Protein AF-A0A933ECU8-F1 (afdb_monomer)

Structure (mmCIF, N/CA/C/O backbone):
data_AF-A0A933ECU8-F1
#
_entry.id   AF-A0A933ECU8-F1
#
loop_
_atom_site.group_PDB
_atom_site.id
_atom_site.type_symbol
_atom_site.label_atom_id
_atom_site.label_alt_id
_atom_site.label_comp_id
_atom_site.label_asym_id
_atom_site.label_entity_id
_atom_site.label_seq_id
_atom_site.pdbx_PDB_ins_code
_atom_site.Cartn_x
_atom_site.Cartn_y
_atom_site.Cartn_z
_atom_site.occupancy
_atom_site.B_iso_or_equiv
_atom_site.auth_seq_id
_atom_site.auth_comp_id
_atom_site.auth_asym_id
_atom_site.auth_atom_id
_atom_site.pdbx_PDB_model_num
ATOM 1 N N . MET A 1 1 ? 44.569 -21.825 -61.877 1.00 46.19 1 MET A N 1
ATOM 2 C CA . MET A 1 1 ? 45.758 -21.913 -61.000 1.00 46.19 1 MET A CA 1
ATOM 3 C C . MET A 1 1 ? 45.705 -20.695 -60.086 1.00 46.19 1 MET A C 1
ATOM 5 O O . MET A 1 1 ? 45.856 -19.599 -60.594 1.00 46.19 1 MET A O 1
ATOM 9 N N . ALA A 1 2 ? 45.373 -20.761 -58.805 1.00 45.84 2 ALA A N 1
ATOM 10 C CA . ALA A 1 2 ? 45.285 -21.879 -57.879 1.00 45.84 2 ALA A CA 1
ATOM 11 C C . ALA A 1 2 ? 44.143 -21.616 -56.879 1.00 45.84 2 ALA A C 1
ATOM 13 O O . ALA A 1 2 ? 43.953 -20.475 -56.451 1.00 45.84 2 ALA A O 1
ATOM 14 N N . ASP A 1 3 ? 43.407 -22.671 -56.537 1.00 41.47 3 ASP A N 1
ATOM 15 C CA . ASP A 1 3 ? 42.455 -22.694 -55.429 1.00 41.47 3 ASP A CA 1
ATOM 16 C C . ASP A 1 3 ? 43.211 -22.540 -54.105 1.00 41.47 3 ASP A C 1
ATOM 18 O O . ASP A 1 3 ? 44.273 -23.132 -53.905 1.00 41.47 3 ASP A O 1
ATOM 22 N N . ARG A 1 4 ? 42.693 -21.696 -53.212 1.00 49.84 4 ARG A N 1
ATOM 23 C CA . ARG A 1 4 ? 43.282 -21.425 -51.898 1.00 49.84 4 ARG A CA 1
ATOM 24 C C . ARG A 1 4 ? 42.404 -22.112 -50.854 1.00 49.84 4 ARG A C 1
ATOM 26 O O . ARG A 1 4 ? 41.323 -21.618 -50.544 1.00 49.84 4 ARG A O 1
ATOM 33 N N . GLU A 1 5 ? 42.847 -23.271 -50.375 1.00 51.56 5 GLU A N 1
ATOM 34 C CA . GLU A 1 5 ? 42.183 -24.044 -49.320 1.00 51.56 5 GLU A CA 1
ATOM 35 C C . GLU A 1 5 ? 42.106 -23.232 -48.015 1.00 51.56 5 GLU A C 1
ATOM 37 O O . GLU A 1 5 ? 43.080 -22.600 -47.595 1.00 51.56 5 GLU A O 1
ATOM 42 N N . MET A 1 6 ? 40.930 -23.229 -47.382 1.00 43.97 6 MET A N 1
ATOM 43 C CA . MET A 1 6 ? 40.739 -22.679 -46.038 1.00 43.97 6 MET A CA 1
ATOM 44 C C . MET A 1 6 ? 41.159 -23.723 -44.988 1.00 43.97 6 MET A C 1
ATOM 46 O O . MET A 1 6 ? 40.844 -24.898 -45.168 1.00 43.97 6 MET A O 1
ATOM 50 N N . PRO A 1 7 ? 41.829 -23.331 -43.890 1.00 52.34 7 PRO A N 1
ATOM 51 C CA . PRO A 1 7 ? 42.236 -24.264 -42.842 1.00 52.34 7 PRO A CA 1
ATOM 52 C C . PRO A 1 7 ? 41.038 -24.745 -42.005 1.00 52.34 7 PRO A C 1
ATOM 54 O O . PRO A 1 7 ? 40.156 -23.958 -41.663 1.00 52.34 7 PRO A O 1
ATOM 57 N N . GLU A 1 8 ? 41.027 -26.038 -41.671 1.00 54.50 8 GLU A N 1
ATOM 58 C CA . GLU A 1 8 ? 40.017 -26.685 -40.823 1.00 54.50 8 GLU A CA 1
ATOM 59 C C . GLU A 1 8 ? 40.091 -26.223 -39.353 1.00 54.50 8 GLU A C 1
ATOM 61 O O . GLU A 1 8 ? 41.168 -26.073 -38.774 1.00 54.50 8 GLU A O 1
ATOM 66 N N . ASP A 1 9 ? 38.917 -26.039 -38.744 1.00 49.41 9 ASP A N 1
ATOM 67 C CA . ASP A 1 9 ? 38.715 -25.667 -37.337 1.00 49.41 9 ASP A CA 1
ATOM 68 C C . ASP A 1 9 ? 38.879 -26.908 -36.420 1.00 49.41 9 ASP A C 1
ATOM 70 O O . ASP A 1 9 ? 38.308 -27.968 -36.719 1.00 49.41 9 ASP A O 1
ATOM 74 N N . PRO A 1 10 ? 39.649 -26.854 -35.311 1.00 51.62 10 PRO A N 1
ATOM 75 C CA . PRO A 1 10 ? 39.912 -28.036 -34.496 1.00 51.62 10 PRO A CA 1
ATOM 76 C C . PRO A 1 10 ? 38.684 -28.456 -33.671 1.00 51.62 10 PRO A C 1
ATOM 78 O O . PRO A 1 10 ? 38.083 -27.676 -32.935 1.00 51.62 10 PRO A O 1
ATOM 81 N N . GLN A 1 11 ? 38.341 -29.743 -33.761 1.00 59.16 11 GLN A N 1
ATOM 82 C CA . GLN A 1 11 ? 37.172 -30.350 -33.116 1.00 59.16 11 GLN A CA 1
ATOM 83 C C . GLN A 1 11 ? 37.202 -30.253 -31.569 1.00 59.16 11 GLN A C 1
ATOM 85 O O . GLN A 1 11 ? 38.246 -30.488 -30.949 1.00 59.16 11 GLN A O 1
ATOM 90 N N . PRO A 1 12 ? 36.057 -29.991 -30.902 1.00 49.75 12 PRO A N 1
ATOM 91 C CA . PRO A 1 12 ? 35.995 -29.811 -29.453 1.00 49.75 12 PRO A CA 1
ATOM 92 C C . PRO A 1 12 ? 36.156 -31.135 -28.690 1.00 49.75 12 PRO A C 1
ATOM 94 O O . PRO A 1 12 ? 35.397 -32.090 -28.859 1.00 49.75 12 PRO A O 1
ATOM 97 N N . THR A 1 13 ? 37.139 -31.188 -27.787 1.00 68.94 13 THR A N 1
ATOM 98 C CA . THR A 1 13 ? 37.383 -32.362 -26.932 1.00 68.94 13 THR A CA 1
ATOM 99 C C . THR A 1 13 ? 36.252 -32.575 -25.916 1.00 68.94 13 THR A C 1
ATOM 101 O O . THR A 1 13 ? 35.766 -31.649 -25.265 1.00 68.94 13 THR A O 1
ATOM 104 N N . SER A 1 14 ? 35.806 -33.826 -25.768 1.00 68.56 14 SER A N 1
ATOM 105 C CA . SER A 1 14 ? 34.672 -34.165 -24.900 1.00 68.56 14 SER A CA 1
ATOM 106 C C . SER A 1 14 ? 35.019 -34.032 -23.407 1.00 68.56 14 SER A C 1
ATOM 108 O O . SER A 1 14 ? 36.082 -34.467 -22.953 1.00 68.56 14 SER A O 1
ATOM 110 N N . ARG A 1 15 ? 34.068 -33.528 -22.603 1.00 62.06 15 ARG A N 1
ATOM 111 C CA . ARG A 1 15 ? 34.135 -33.410 -21.123 1.00 62.06 15 ARG A CA 1
ATOM 112 C C . ARG A 1 15 ? 34.622 -34.679 -20.397 1.00 62.06 15 ARG A C 1
ATOM 114 O O . ARG A 1 15 ? 35.145 -34.603 -19.288 1.00 62.06 15 ARG A O 1
ATOM 121 N N . ARG A 1 16 ? 34.492 -35.849 -21.025 1.00 57.44 16 ARG A N 1
ATOM 122 C CA . ARG A 1 16 ? 34.919 -37.146 -20.485 1.00 57.44 16 ARG A CA 1
ATOM 123 C C . ARG A 1 16 ? 36.442 -37.341 -20.492 1.00 57.44 16 ARG A C 1
ATOM 125 O O . ARG A 1 16 ? 36.948 -38.111 -19.681 1.00 57.44 16 ARG A O 1
ATOM 132 N N . GLN A 1 17 ? 37.175 -36.656 -21.373 1.00 59.38 17 GLN A N 1
ATOM 133 C CA . GLN A 1 17 ? 38.643 -36.709 -21.434 1.00 59.38 17 GLN A CA 1
ATOM 134 C C . GLN A 1 17 ? 39.315 -35.753 -20.436 1.00 59.38 17 GLN A C 1
ATOM 136 O O . GLN A 1 17 ? 40.395 -36.068 -19.941 1.00 59.38 17 GLN A O 1
ATOM 141 N N . PHE A 1 18 ? 38.657 -34.649 -20.065 1.00 59.22 18 PHE A N 1
ATOM 142 C CA . PHE A 1 18 ? 39.153 -33.706 -19.053 1.00 59.22 18 PHE A CA 1
ATOM 143 C C . PHE A 1 18 ? 39.162 -34.320 -17.642 1.00 59.22 18 PHE A C 1
ATOM 145 O O . PHE A 1 18 ? 40.164 -34.260 -16.932 1.00 59.22 18 PHE A O 1
ATOM 152 N N . LEU A 1 19 ? 38.090 -35.030 -17.272 1.00 59.47 19 LEU A N 1
ATOM 153 C CA . LEU A 1 19 ? 37.969 -35.677 -15.959 1.00 59.47 19 LEU A CA 1
ATOM 154 C C . LEU A 1 19 ? 38.968 -36.827 -15.746 1.00 59.47 19 LEU A C 1
ATOM 156 O O . LEU A 1 19 ? 39.354 -37.100 -14.614 1.00 59.47 19 LEU A O 1
ATOM 160 N N . LYS A 1 20 ? 39.450 -37.465 -16.821 1.00 51.25 20 LYS A N 1
ATOM 161 C CA . LYS A 1 20 ? 40.488 -38.507 -16.730 1.00 51.25 20 LYS A CA 1
ATOM 162 C C . LYS A 1 20 ? 41.896 -37.950 -16.491 1.00 51.25 20 LYS A C 1
ATOM 164 O O . LYS A 1 20 ? 42.747 -38.688 -16.012 1.00 51.25 20 LYS A O 1
ATOM 169 N N . ARG A 1 21 ? 42.150 -36.674 -16.806 1.00 52.62 21 ARG A N 1
ATOM 170 C CA . ARG A 1 21 ? 43.466 -36.030 -16.629 1.00 52.62 21 ARG A CA 1
ATOM 171 C C . ARG A 1 21 ? 43.602 -35.249 -15.317 1.00 52.62 21 ARG A C 1
ATOM 173 O O . ARG A 1 21 ? 44.721 -35.004 -14.891 1.00 52.62 21 ARG A O 1
ATOM 180 N N . ALA A 1 22 ? 42.495 -34.925 -14.646 1.00 49.75 22 ALA A N 1
ATOM 181 C CA . ALA A 1 22 ? 42.507 -34.233 -13.351 1.00 49.75 22 ALA A CA 1
ATOM 182 C C . ALA A 1 22 ? 42.648 -35.175 -12.132 1.00 49.75 22 ALA A C 1
ATO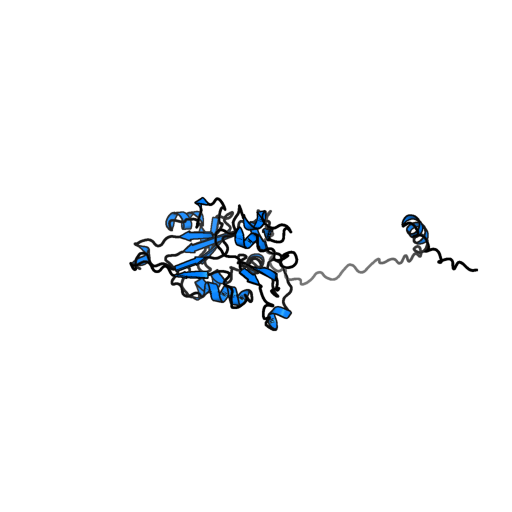M 184 O O . ALA A 1 22 ? 42.924 -34.720 -11.028 1.00 49.75 22 ALA A O 1
ATOM 185 N N . GLY A 1 23 ? 42.483 -36.491 -12.315 1.00 42.16 23 GLY A N 1
ATOM 186 C CA . GLY A 1 23 ? 42.456 -37.477 -11.224 1.00 42.16 23 GLY A CA 1
ATOM 187 C C . GLY A 1 23 ? 43.814 -37.982 -10.717 1.00 42.16 23 GLY A C 1
ATOM 188 O O . GLY A 1 23 ? 43.838 -38.965 -9.986 1.00 42.16 23 GLY A O 1
ATOM 189 N N . LEU A 1 24 ? 44.938 -37.367 -11.102 1.00 42.19 24 LEU A N 1
ATOM 190 C CA . LEU A 1 24 ? 46.290 -37.885 -10.816 1.00 42.19 24 LEU A CA 1
ATOM 191 C C . LEU A 1 24 ? 47.248 -36.853 -10.190 1.00 42.19 24 LEU A C 1
ATOM 193 O O . LEU A 1 24 ? 48.461 -36.998 -10.290 1.00 42.19 24 LEU A O 1
ATOM 197 N N . ALA A 1 25 ? 46.720 -35.827 -9.511 1.00 43.03 25 ALA A N 1
ATOM 198 C CA . ALA A 1 25 ? 47.533 -34.805 -8.835 1.00 43.03 25 ALA A CA 1
ATOM 199 C C . ALA A 1 25 ? 46.949 -34.359 -7.479 1.00 43.03 25 ALA A C 1
ATOM 201 O O . ALA A 1 25 ? 46.778 -33.170 -7.226 1.00 43.03 25 ALA A O 1
ATOM 202 N N . GLY A 1 26 ? 46.619 -35.307 -6.597 1.00 40.72 26 GLY A N 1
ATOM 203 C CA . GLY A 1 26 ? 46.015 -34.981 -5.300 1.00 40.72 26 GLY A CA 1
ATOM 204 C C . GLY A 1 26 ? 46.201 -36.047 -4.228 1.00 40.72 26 GLY A C 1
ATOM 205 O O . GLY A 1 26 ? 45.234 -36.429 -3.582 1.00 40.72 26 GLY A O 1
ATOM 206 N N . ALA A 1 27 ? 47.421 -36.553 -4.052 1.00 40.62 27 ALA A N 1
ATOM 207 C CA . ALA A 1 27 ? 47.764 -37.402 -2.916 1.00 40.62 27 ALA A CA 1
ATOM 208 C C . ALA A 1 27 ? 49.180 -37.077 -2.422 1.00 40.62 27 ALA A C 1
ATOM 210 O O . ALA A 1 27 ? 50.150 -37.700 -2.838 1.00 40.62 27 ALA A O 1
ATOM 211 N N . VAL A 1 28 ? 49.292 -36.097 -1.523 1.00 41.81 28 VAL A N 1
ATOM 212 C CA . VAL A 1 28 ? 50.413 -36.014 -0.579 1.00 41.81 28 VAL A CA 1
ATOM 213 C C . VAL A 1 28 ? 49.828 -35.784 0.808 1.00 41.81 28 VAL A C 1
ATOM 215 O O . VAL A 1 28 ? 49.120 -34.812 1.060 1.00 41.81 28 VAL A O 1
ATOM 218 N N . ALA A 1 29 ? 50.090 -36.759 1.668 1.00 40.78 29 ALA A N 1
ATOM 219 C CA . ALA A 1 29 ? 49.678 -36.832 3.053 1.00 40.78 29 ALA A CA 1
ATOM 220 C C . ALA A 1 29 ? 50.437 -35.827 3.932 1.00 40.78 29 AL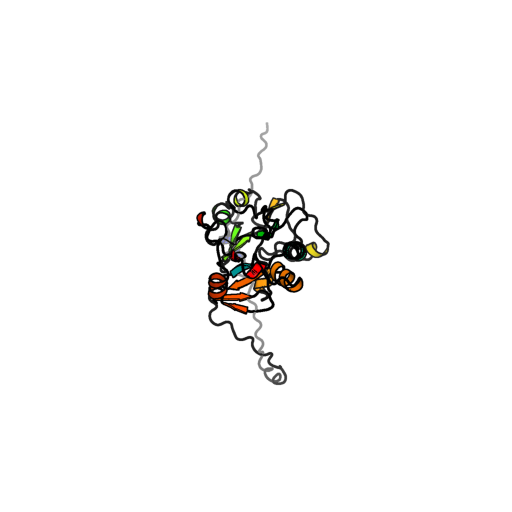A A C 1
ATOM 222 O O . ALA A 1 29 ? 51.642 -35.647 3.778 1.00 40.78 29 ALA A O 1
ATOM 223 N N . ALA A 1 30 ? 49.751 -35.274 4.931 1.00 39.84 30 ALA A N 1
ATOM 224 C CA . ALA A 1 30 ? 50.383 -34.756 6.137 1.00 39.84 30 ALA A CA 1
ATOM 225 C C . ALA A 1 30 ? 49.520 -35.145 7.343 1.00 39.84 30 ALA A C 1
ATOM 227 O O . ALA A 1 30 ? 48.517 -34.507 7.654 1.00 39.84 30 ALA A O 1
ATOM 228 N N . ALA A 1 31 ? 49.900 -36.245 7.991 1.00 41.50 31 ALA A N 1
ATOM 229 C CA . ALA A 1 31 ? 49.414 -36.613 9.309 1.00 41.50 31 ALA A CA 1
ATOM 230 C C . ALA A 1 31 ? 50.244 -35.856 10.358 1.00 41.50 31 ALA A C 1
ATOM 232 O O . ALA A 1 31 ? 51.456 -36.044 10.433 1.00 41.50 31 ALA A O 1
ATOM 233 N N . ALA A 1 32 ? 49.597 -35.025 11.174 1.00 38.88 32 ALA A N 1
ATOM 234 C CA . ALA A 1 32 ? 50.158 -34.504 12.417 1.00 38.88 32 ALA A CA 1
ATOM 235 C C . ALA A 1 32 ? 49.073 -34.554 13.513 1.00 38.88 32 ALA A C 1
ATOM 237 O O . ALA A 1 32 ? 47.917 -34.222 13.235 1.00 38.88 32 ALA A O 1
ATOM 238 N N . PRO A 1 33 ? 49.396 -34.997 14.742 1.00 40.50 33 PRO A N 1
ATOM 239 C CA . PRO A 1 33 ? 48.404 -35.284 15.767 1.00 40.50 33 PRO A CA 1
ATOM 240 C C . PRO A 1 33 ? 48.044 -34.002 16.525 1.00 40.50 33 PRO A C 1
ATOM 242 O O . PRO A 1 33 ? 48.790 -33.555 17.392 1.00 40.50 33 PRO A O 1
ATOM 245 N N . VAL A 1 34 ? 46.881 -33.411 16.247 1.00 40.28 34 VAL A N 1
ATOM 246 C CA . VAL A 1 34 ? 46.335 -32.323 17.078 1.00 40.28 34 VAL A CA 1
ATOM 247 C C . VAL A 1 34 ? 45.553 -32.943 18.235 1.00 40.28 34 VAL A C 1
ATOM 249 O O . VAL A 1 34 ? 44.327 -32.928 18.282 1.00 40.28 34 VAL A O 1
ATOM 252 N N . ALA A 1 35 ? 46.281 -33.553 19.166 1.00 43.16 35 ALA A N 1
ATOM 253 C CA . ALA A 1 35 ? 45.759 -33.873 20.483 1.00 43.16 35 ALA A CA 1
ATOM 254 C C . ALA A 1 35 ? 46.244 -32.800 21.464 1.00 43.16 35 ALA A C 1
ATOM 256 O O . ALA A 1 35 ? 47.445 -32.605 21.621 1.00 43.16 35 ALA A O 1
ATOM 257 N N . ARG A 1 36 ? 45.277 -32.202 22.172 1.00 44.69 36 ARG A N 1
ATOM 258 C CA . ARG A 1 36 ? 45.393 -31.267 23.309 1.00 44.69 36 ARG A CA 1
ATOM 259 C C . ARG A 1 36 ? 45.521 -29.782 22.965 1.00 44.69 36 ARG A C 1
ATOM 261 O O . ARG A 1 36 ? 46.614 -29.256 22.841 1.00 44.69 36 ARG A O 1
ATOM 268 N N . LEU A 1 37 ? 44.366 -29.115 22.970 1.00 42.25 37 LEU A N 1
ATOM 269 C CA . LEU A 1 37 ? 44.124 -27.822 23.634 1.00 42.25 37 LEU A CA 1
ATOM 270 C C . LEU A 1 37 ? 42.602 -27.591 23.682 1.00 42.25 37 LEU A C 1
ATOM 272 O O . LEU A 1 37 ? 42.050 -26.720 23.024 1.00 42.25 37 LEU A O 1
ATOM 276 N N . ALA A 1 38 ? 41.906 -28.446 24.433 1.00 45.34 38 ALA A N 1
ATOM 277 C CA . ALA A 1 38 ? 40.483 -28.300 24.723 1.00 45.34 38 ALA A CA 1
ATOM 278 C C . ALA A 1 38 ? 40.294 -28.229 26.240 1.00 45.34 38 ALA A C 1
ATOM 280 O O . ALA A 1 38 ? 39.926 -29.214 26.866 1.00 45.34 38 ALA A O 1
ATOM 281 N N . SER A 1 39 ? 40.606 -27.073 26.825 1.00 49.81 39 SER A N 1
ATOM 282 C CA . SER A 1 39 ? 40.102 -26.654 28.137 1.00 49.81 39 SER A CA 1
ATOM 283 C C . SER A 1 39 ? 40.653 -25.268 28.460 1.00 49.81 39 SER A C 1
ATOM 285 O O . SER A 1 39 ? 41.800 -25.197 28.885 1.00 49.81 39 SER A O 1
ATOM 287 N N . THR A 1 40 ? 39.856 -24.213 28.243 1.00 45.94 40 THR A N 1
ATOM 288 C CA . THR A 1 40 ? 39.782 -22.992 29.088 1.00 45.94 40 THR A CA 1
ATOM 289 C C . THR A 1 40 ? 39.020 -21.850 28.403 1.00 45.94 40 THR A C 1
ATOM 291 O O . THR A 1 40 ? 39.557 -20.770 28.237 1.00 45.94 40 THR A O 1
ATOM 294 N N . TRP A 1 41 ? 37.741 -22.032 28.064 1.00 41.78 41 TRP A N 1
ATOM 295 C CA . TRP A 1 41 ? 36.818 -20.888 27.928 1.00 41.78 41 TRP A CA 1
ATOM 296 C C . TRP A 1 41 ? 35.428 -21.293 28.424 1.00 41.78 41 TRP A C 1
ATOM 298 O O . TRP A 1 41 ? 34.476 -21.435 27.668 1.00 41.78 41 TRP A O 1
ATOM 308 N N . ALA A 1 42 ? 35.340 -21.523 29.733 1.00 44.62 42 ALA A N 1
ATOM 309 C CA . ALA A 1 42 ? 34.088 -21.523 30.474 1.00 44.62 42 ALA A CA 1
ATOM 310 C C . ALA A 1 42 ? 34.192 -20.434 31.545 1.00 44.62 42 ALA A C 1
ATOM 312 O O . ALA A 1 42 ? 34.597 -20.714 32.666 1.00 44.62 42 ALA A O 1
ATOM 313 N N . ALA A 1 43 ? 33.896 -19.189 31.166 1.00 46.31 43 ALA A N 1
ATOM 314 C CA . ALA A 1 43 ? 33.434 -18.128 32.062 1.00 46.31 43 ALA A CA 1
ATOM 315 C C . ALA A 1 43 ? 33.097 -16.876 31.237 1.00 46.31 43 ALA A C 1
ATOM 317 O O . ALA A 1 43 ? 33.973 -16.309 30.591 1.00 46.31 43 ALA A O 1
ATOM 318 N N . GLY A 1 44 ? 31.839 -16.427 31.293 1.00 46.66 44 GLY A N 1
ATOM 319 C CA . GLY A 1 44 ? 31.493 -15.038 30.969 1.00 46.66 44 GLY A CA 1
ATOM 320 C C . GLY A 1 44 ? 30.861 -14.768 29.603 1.00 46.66 44 GLY A C 1
ATOM 321 O O . GLY A 1 44 ? 31.238 -13.807 28.945 1.00 46.66 44 GLY A O 1
ATOM 322 N N . GLY A 1 45 ? 29.874 -15.561 29.184 1.00 36.91 45 GLY A N 1
ATOM 323 C CA . GLY A 1 45 ? 28.924 -15.143 28.151 1.00 36.91 45 GLY A CA 1
ATOM 324 C C . GLY A 1 45 ? 27.567 -14.885 28.790 1.00 36.91 45 GLY A C 1
ATOM 325 O O . GLY A 1 45 ? 26.852 -15.839 29.087 1.00 36.91 45 GLY A O 1
ATOM 326 N N . ALA A 1 46 ? 27.219 -13.620 29.033 1.00 44.44 46 ALA A N 1
ATOM 327 C CA . ALA A 1 46 ? 25.857 -13.244 29.387 1.00 44.44 46 ALA A CA 1
ATOM 328 C C . ALA A 1 46 ? 24.918 -13.753 28.284 1.00 44.44 46 ALA A C 1
ATOM 330 O O . ALA A 1 46 ? 24.996 -13.311 27.137 1.00 44.44 46 ALA A O 1
ATOM 331 N N . GLN A 1 47 ? 24.069 -14.724 28.615 1.00 42.31 47 GLN A N 1
ATOM 332 C CA . GLN A 1 47 ? 23.007 -15.169 27.727 1.00 42.31 47 GLN A CA 1
ATOM 333 C C . GLN A 1 47 ? 22.020 -14.016 27.587 1.00 42.31 47 GLN A C 1
ATOM 335 O O . GLN A 1 47 ? 21.229 -13.739 28.487 1.00 42.31 47 GLN A O 1
ATOM 340 N N . ALA A 1 48 ? 22.097 -13.323 26.450 1.00 47.78 48 ALA A N 1
ATOM 341 C CA . ALA A 1 48 ? 20.980 -12.532 25.965 1.00 47.78 48 ALA A CA 1
ATOM 342 C C . ALA A 1 48 ? 19.730 -13.427 26.003 1.00 47.78 48 ALA A C 1
ATOM 344 O O . ALA A 1 48 ? 19.834 -14.609 25.646 1.00 47.78 48 ALA A O 1
ATOM 345 N N . PRO A 1 49 ? 18.572 -12.922 26.463 1.00 43.03 49 PRO A N 1
ATOM 346 C CA . PRO A 1 49 ? 17.369 -13.730 26.507 1.00 43.03 49 PRO A CA 1
ATOM 347 C C . PRO A 1 49 ? 17.117 -14.264 25.101 1.00 43.03 49 PRO A C 1
ATOM 349 O O . PRO A 1 49 ? 17.047 -13.503 24.135 1.00 43.03 49 PRO A O 1
ATOM 352 N N . ALA A 1 50 ? 17.043 -15.589 24.989 1.00 43.09 50 ALA A N 1
ATOM 353 C CA . ALA A 1 50 ? 16.633 -16.244 23.767 1.00 43.09 50 ALA A CA 1
ATOM 354 C C . ALA A 1 50 ? 15.271 -15.661 23.382 1.00 43.09 50 ALA A C 1
ATOM 356 O O . ALA A 1 50 ? 14.281 -15.880 24.084 1.00 43.09 50 ALA A O 1
ATOM 357 N N . HIS A 1 51 ? 15.224 -14.882 22.297 1.00 53.66 51 HIS A N 1
ATOM 358 C CA . HIS A 1 51 ? 13.965 -14.543 21.655 1.00 53.66 51 HIS A CA 1
ATOM 359 C C . HIS A 1 51 ? 13.238 -15.860 21.424 1.00 53.66 51 HIS A C 1
ATOM 361 O O . HIS A 1 51 ? 13.764 -16.744 20.744 1.00 53.66 51 HIS A O 1
ATOM 367 N N . ALA A 1 52 ? 12.093 -16.009 22.094 1.00 46.59 52 ALA A N 1
ATOM 368 C CA . ALA A 1 52 ? 11.278 -17.207 22.062 1.00 46.59 52 ALA A CA 1
ATOM 369 C C . ALA A 1 52 ? 11.161 -17.676 20.611 1.00 46.59 52 ALA A C 1
ATOM 371 O O . ALA A 1 52 ? 10.628 -16.961 19.760 1.00 46.59 52 ALA A O 1
ATOM 372 N N . GLY A 1 53 ? 11.738 -18.848 20.336 1.00 39.22 53 GLY A N 1
ATOM 373 C CA . GLY A 1 53 ? 11.726 -19.444 19.015 1.00 39.22 53 GLY A CA 1
ATOM 374 C C . GLY A 1 53 ? 10.292 -19.490 18.517 1.00 39.22 53 GLY A C 1
ATOM 375 O O . GLY A 1 53 ? 9.414 -20.043 19.180 1.00 39.22 53 GLY A O 1
ATOM 376 N N . HIS A 1 54 ? 10.064 -18.860 17.370 1.00 51.81 54 HIS A N 1
ATOM 377 C CA . HIS A 1 54 ? 8.800 -18.890 16.664 1.00 51.81 54 HIS A CA 1
ATOM 378 C C . HIS A 1 54 ? 8.374 -20.351 16.457 1.00 51.81 54 HIS A C 1
ATOM 380 O O . HIS A 1 54 ? 8.901 -21.057 15.597 1.00 51.81 54 HIS A O 1
ATOM 386 N N . GLY A 1 55 ? 7.442 -20.828 17.289 1.00 46.59 55 GLY A N 1
ATOM 387 C CA . GLY A 1 55 ? 6.801 -22.122 17.103 1.00 46.59 55 GLY A CA 1
ATOM 388 C C . GLY A 1 55 ? 6.186 -22.167 15.710 1.00 46.59 55 GLY A C 1
ATOM 389 O O . GLY A 1 55 ? 5.559 -21.185 15.327 1.00 46.59 55 GLY A O 1
ATOM 390 N N . LYS A 1 56 ? 6.427 -23.264 14.968 1.00 48.34 56 LYS A N 1
ATOM 391 C CA . LYS A 1 56 ? 5.945 -23.562 13.598 1.00 48.34 56 LYS A CA 1
ATOM 392 C C . LYS A 1 56 ? 5.082 -22.432 13.020 1.00 48.34 56 LYS A C 1
ATOM 394 O O . LYS A 1 56 ? 3.855 -22.477 13.127 1.00 48.34 56 LYS A O 1
ATOM 399 N N . THR A 1 57 ? 5.72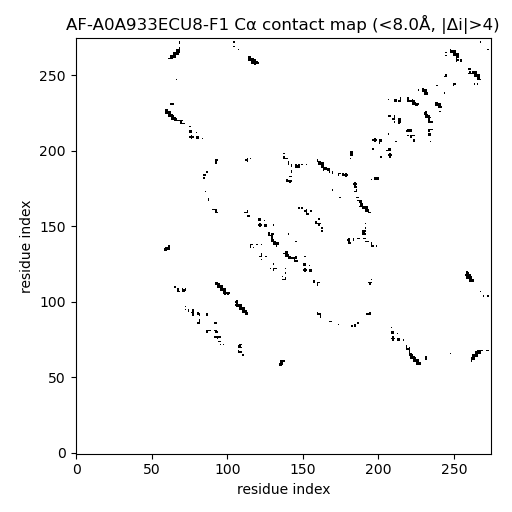7 -21.393 12.491 1.00 60.00 57 THR A N 1
ATOM 400 C CA . THR A 1 57 ? 5.042 -20.175 12.061 1.00 60.00 57 THR A CA 1
ATOM 401 C C . THR A 1 57 ? 4.110 -20.520 10.922 1.00 60.00 57 THR A C 1
ATOM 403 O O . THR A 1 57 ? 4.544 -20.858 9.822 1.00 60.00 57 THR A O 1
ATOM 406 N N . ARG A 1 58 ? 2.805 -20.453 11.187 1.00 67.44 58 ARG A N 1
ATOM 407 C CA . ARG A 1 58 ? 1.833 -20.374 10.103 1.00 67.44 58 ARG A CA 1
ATOM 408 C C . ARG A 1 58 ? 2.204 -19.139 9.272 1.00 67.44 58 ARG A C 1
ATOM 410 O O . ARG A 1 58 ? 2.497 -18.105 9.880 1.00 67.44 58 ARG A O 1
ATOM 417 N N . PRO A 1 59 ? 2.233 -19.232 7.933 1.00 81.62 59 PRO A N 1
ATOM 418 C CA . PRO A 1 59 ? 2.489 -18.064 7.101 1.00 81.62 59 PRO A CA 1
ATOM 419 C C . PRO A 1 59 ? 1.493 -16.959 7.469 1.00 81.62 59 PRO A C 1
ATOM 421 O O . PRO A 1 59 ? 0.306 -17.228 7.683 1.00 81.62 59 PRO A O 1
ATOM 424 N N . ARG A 1 60 ? 1.995 -15.733 7.627 1.00 90.88 60 ARG A N 1
ATOM 425 C CA . ARG A 1 60 ? 1.196 -14.559 7.999 1.00 90.88 60 ARG A CA 1
ATOM 426 C C . ARG A 1 60 ? 0.209 -14.222 6.883 1.00 90.88 60 ARG A C 1
ATOM 428 O O . ARG A 1 60 ? 0.466 -14.509 5.716 1.00 90.88 60 ARG A O 1
ATOM 435 N N . ARG A 1 61 ? -0.913 -13.580 7.211 1.00 94.69 61 ARG A N 1
ATOM 436 C CA . ARG A 1 61 ? -1.855 -13.038 6.222 1.00 94.69 61 ARG A CA 1
ATOM 437 C C . ARG A 1 61 ? -2.067 -11.553 6.480 1.00 94.69 61 ARG A C 1
ATOM 439 O O . ARG A 1 61 ? -3.024 -11.152 7.138 1.00 94.69 61 ARG A O 1
ATOM 446 N N . TRP A 1 62 ? -1.173 -10.736 5.929 1.00 97.31 62 TRP A N 1
ATOM 447 C CA . TRP A 1 62 ? -1.190 -9.289 6.140 1.00 97.31 62 TRP A CA 1
ATOM 448 C C . TRP A 1 62 ? -2.435 -8.617 5.569 1.00 97.31 62 TRP A C 1
ATOM 450 O O . TRP A 1 62 ? -2.815 -8.861 4.419 1.00 97.31 62 TRP A O 1
ATOM 460 N N . VAL A 1 63 ? -3.025 -7.730 6.363 1.00 98.12 63 VAL A N 1
ATOM 461 C CA . VAL A 1 63 ? -4.186 -6.913 6.010 1.00 98.12 63 VAL A CA 1
ATOM 462 C C . VAL A 1 63 ? -4.001 -5.476 6.482 1.00 98.12 63 VAL A C 1
ATOM 464 O O . VAL A 1 63 ? -3.248 -5.193 7.414 1.00 98.12 63 VAL A O 1
ATOM 467 N N . MET A 1 64 ? -4.728 -4.570 5.840 1.00 98.62 64 MET A N 1
ATOM 468 C CA . MET A 1 64 ? -4.820 -3.166 6.225 1.00 98.62 64 MET A CA 1
ATOM 469 C C . MET A 1 64 ? -6.290 -2.799 6.408 1.00 98.62 64 MET A C 1
ATOM 471 O O . MET A 1 64 ? -7.133 -3.239 5.629 1.00 98.62 64 MET A O 1
ATOM 475 N N . VAL A 1 65 ? -6.603 -1.993 7.415 1.00 98.62 65 VAL A N 1
ATOM 476 C CA . VAL A 1 65 ? -7.944 -1.436 7.628 1.00 98.62 65 VAL A CA 1
ATOM 477 C C . VAL A 1 65 ? -7.817 0.081 7.644 1.00 98.62 65 VAL A C 1
ATOM 479 O O . VAL A 1 65 ? -6.931 0.609 8.307 1.00 98.62 65 VAL A O 1
ATOM 482 N N . ILE A 1 66 ? -8.654 0.781 6.884 1.00 98.12 66 ILE A N 1
ATOM 483 C CA . ILE A 1 66 ? -8.631 2.241 6.774 1.00 98.12 66 ILE A CA 1
ATOM 484 C C . ILE A 1 66 ? -9.967 2.782 7.276 1.00 98.12 66 ILE A C 1
ATOM 486 O O . ILE A 1 66 ? -11.009 2.558 6.659 1.00 98.12 66 ILE A O 1
ATOM 490 N N . ASP A 1 67 ? -9.927 3.501 8.389 1.00 95.69 67 ASP A N 1
ATOM 491 C CA . ASP A 1 67 ? -11.065 4.222 8.937 1.00 95.69 67 ASP A CA 1
ATOM 492 C C . ASP A 1 67 ? -11.261 5.547 8.188 1.00 95.69 67 ASP A C 1
ATOM 494 O O . ASP A 1 67 ? -10.456 6.477 8.275 1.00 95.69 67 ASP A O 1
ATOM 498 N N . LEU A 1 68 ? -12.342 5.624 7.410 1.00 93.12 68 LEU A N 1
ATOM 499 C CA . LEU A 1 68 ? -12.672 6.807 6.621 1.00 93.12 68 LEU A CA 1
ATOM 500 C C . LEU A 1 68 ? -13.262 7.938 7.473 1.00 93.12 68 LEU A C 1
ATOM 502 O O . LEU A 1 68 ? -13.264 9.082 7.021 1.00 93.12 68 LEU A O 1
ATOM 506 N N . ALA A 1 69 ? -13.766 7.643 8.676 1.00 89.06 69 ALA A N 1
ATOM 507 C CA . ALA A 1 69 ? -14.244 8.647 9.624 1.00 89.06 69 ALA A CA 1
ATOM 508 C C . ALA A 1 69 ? -13.071 9.396 10.265 1.00 89.06 69 ALA A C 1
ATOM 510 O O . ALA A 1 69 ? -13.122 10.614 10.406 1.00 89.06 69 ALA A O 1
ATOM 511 N N . ALA A 1 70 ? -12.006 8.666 10.600 1.00 91.75 70 ALA A N 1
ATOM 512 C CA . ALA A 1 70 ? -10.807 9.217 11.224 1.00 91.75 70 ALA A CA 1
ATOM 513 C C . ALA A 1 70 ? -9.861 9.919 10.224 1.00 91.75 70 ALA A C 1
ATOM 515 O O . ALA A 1 70 ? -8.963 10.664 10.617 1.00 91.75 70 ALA A O 1
ATOM 516 N N . CYS A 1 71 ? -10.039 9.698 8.916 1.00 93.50 71 CYS A N 1
ATOM 517 C CA . CYS A 1 71 ? -9.178 10.269 7.882 1.00 93.50 71 CYS A CA 1
ATOM 518 C C . CYS A 1 71 ? -9.564 11.712 7.503 1.00 93.50 71 CYS A C 1
ATOM 520 O O . CYS A 1 71 ? -10.488 11.960 6.722 1.00 93.50 71 CYS A O 1
ATOM 522 N N . ASP A 1 72 ? -8.768 12.674 7.961 1.00 91.75 72 ASP A N 1
ATOM 523 C CA . ASP A 1 72 ? -8.940 14.104 7.673 1.00 91.75 72 ASP A CA 1
ATOM 524 C C . ASP A 1 72 ? -8.428 14.541 6.284 1.00 91.75 72 ASP A C 1
ATOM 526 O O . ASP A 1 72 ? -8.749 15.629 5.807 1.00 91.75 72 ASP A O 1
ATOM 530 N N . GLY A 1 73 ? -7.664 13.682 5.602 1.00 93.50 73 GLY A N 1
ATOM 531 C CA . GLY A 1 73 ? -7.100 13.966 4.284 1.00 93.50 73 GLY A CA 1
ATOM 532 C C . GLY A 1 73 ? -5.754 14.698 4.297 1.00 93.50 73 GLY A C 1
ATOM 533 O O . GLY A 1 73 ? -5.311 15.155 3.244 1.00 93.50 73 GLY A O 1
ATOM 534 N N . CYS A 1 74 ? -5.044 14.754 5.430 1.00 95.25 74 CYS A N 1
ATOM 535 C CA . CYS A 1 74 ? -3.757 15.451 5.588 1.00 95.25 74 CYS A CA 1
ATOM 536 C C . CYS A 1 74 ? -2.609 14.965 4.678 1.00 95.25 74 CYS A C 1
ATOM 538 O O . CYS A 1 74 ? -1.549 15.593 4.630 1.00 95.25 74 CYS A O 1
ATOM 540 N N . LYS A 1 75 ? -2.773 13.828 3.980 1.00 97.06 75 LYS A N 1
ATOM 541 C CA . LYS A 1 75 ? -1.787 13.212 3.060 1.00 97.06 75 LYS A CA 1
ATOM 542 C C . LYS A 1 75 ? -0.443 12.842 3.708 1.00 97.06 75 LYS A C 1
ATOM 544 O O . LYS A 1 75 ? 0.509 12.512 2.998 1.00 97.06 75 LYS A O 1
ATOM 549 N N . LYS A 1 76 ? -0.357 12.800 5.044 1.00 97.94 76 LYS A N 1
ATOM 550 C CA . LYS A 1 76 ? 0.849 12.357 5.770 1.00 97.94 76 LYS A CA 1
ATOM 551 C C . LYS A 1 76 ? 1.236 10.921 5.423 1.00 97.94 76 LYS A C 1
ATOM 553 O O . LYS A 1 76 ? 2.415 10.644 5.224 1.00 97.94 76 LYS A O 1
ATOM 558 N N . CYS A 1 77 ? 0.251 10.045 5.224 1.00 97.88 77 CYS A N 1
ATOM 559 C CA . CYS A 1 77 ? 0.463 8.677 4.752 1.00 97.88 77 CYS A CA 1
ATOM 560 C C . CYS A 1 77 ? 1.102 8.614 3.349 1.00 97.88 77 CYS A C 1
ATOM 562 O O . CYS A 1 77 ? 2.010 7.812 3.123 1.00 97.88 77 CYS A O 1
ATOM 564 N N . THR A 1 78 ? 0.681 9.484 2.422 1.00 98.00 78 THR A N 1
ATOM 565 C CA . THR A 1 78 ? 1.268 9.613 1.079 1.00 98.00 78 THR A CA 1
ATOM 566 C C . THR A 1 78 ? 2.708 10.098 1.156 1.00 98.00 78 THR A C 1
ATOM 568 O O . THR A 1 78 ? 3.590 9.450 0.596 1.00 98.00 78 THR A O 1
ATOM 571 N N . TYR A 1 79 ? 2.958 11.184 1.891 1.00 97.44 79 TYR A N 1
ATOM 572 C CA . TYR A 1 79 ? 4.300 11.746 2.042 1.00 97.44 79 TYR A CA 1
ATOM 573 C C . TYR A 1 79 ? 5.270 10.754 2.694 1.00 97.44 79 TYR A C 1
ATOM 575 O O . TYR A 1 79 ? 6.383 10.571 2.209 1.00 97.44 79 TYR A O 1
ATOM 583 N N . ALA A 1 80 ? 4.842 10.066 3.755 1.00 97.88 80 ALA A N 1
ATOM 584 C CA . ALA A 1 80 ? 5.665 9.067 4.426 1.00 97.88 80 ALA A CA 1
ATOM 585 C C . ALA A 1 80 ? 6.010 7.893 3.505 1.00 97.88 80 ALA A C 1
ATOM 587 O O . ALA A 1 80 ? 7.161 7.471 3.461 1.00 97.88 80 ALA A O 1
ATOM 588 N N . CYS A 1 81 ? 5.044 7.409 2.718 1.00 97.44 81 CYS A N 1
ATOM 589 C CA . CYS A 1 81 ? 5.290 6.364 1.728 1.00 97.44 81 CYS A CA 1
ATOM 590 C C . CYS A 1 81 ? 6.299 6.820 0.663 1.00 97.44 81 CYS A C 1
ATOM 592 O O . CYS A 1 81 ? 7.230 6.081 0.351 1.00 97.44 81 CYS A O 1
ATOM 594 N N . GLN A 1 82 ? 6.153 8.047 0.153 1.00 95.88 82 GLN A N 1
ATOM 595 C CA . GLN A 1 82 ? 7.078 8.607 -0.832 1.00 95.88 82 GLN A CA 1
ATOM 596 C C . GLN A 1 82 ? 8.491 8.774 -0.270 1.00 95.88 82 GLN A C 1
ATOM 598 O O . GLN A 1 82 ? 9.453 8.384 -0.924 1.00 95.88 82 GLN A O 1
ATOM 603 N N . LYS A 1 83 ? 8.611 9.304 0.951 1.00 95.12 83 LYS A N 1
ATOM 604 C CA . LYS A 1 83 ? 9.893 9.514 1.628 1.00 95.12 83 LYS A CA 1
ATOM 605 C C . LYS A 1 83 ? 10.604 8.196 1.938 1.00 95.12 83 LYS A C 1
ATOM 607 O O . LYS A 1 83 ? 11.787 8.077 1.650 1.00 95.12 83 LYS A O 1
ATOM 612 N N . GLU A 1 84 ? 9.898 7.225 2.515 1.00 94.56 84 GLU A N 1
ATOM 613 C CA . GLU A 1 84 ? 10.465 5.929 2.923 1.00 94.56 84 GLU A CA 1
ATOM 614 C C . GLU A 1 84 ? 11.004 5.139 1.729 1.00 94.56 84 GLU A C 1
ATOM 616 O O . GLU A 1 84 ? 12.066 4.527 1.803 1.00 94.56 84 GLU A O 1
ATOM 621 N N . HIS A 1 85 ? 10.254 5.139 0.629 1.00 95.19 85 HIS A N 1
ATOM 622 C CA . HIS A 1 85 ? 10.563 4.328 -0.543 1.00 95.19 85 HIS A CA 1
ATOM 623 C C . HIS A 1 85 ? 11.218 5.124 -1.669 1.00 95.19 85 HIS A C 1
ATOM 625 O O . HIS A 1 85 ? 11.352 4.592 -2.764 1.00 95.19 85 HIS A O 1
ATOM 631 N N . PHE A 1 86 ? 11.599 6.383 -1.433 1.00 94.62 86 PHE A N 1
ATOM 632 C CA . PHE A 1 86 ? 12.149 7.282 -2.452 1.00 94.62 86 PHE A CA 1
ATOM 633 C C . PHE A 1 86 ? 11.292 7.346 -3.728 1.00 94.62 86 PHE A C 1
ATOM 635 O O . PHE A 1 86 ? 11.814 7.401 -4.837 1.00 94.62 86 PHE A O 1
ATOM 642 N N . VAL A 1 87 ? 9.967 7.256 -3.585 1.00 93.75 87 VAL A N 1
ATOM 643 C CA . VAL A 1 87 ? 9.044 7.132 -4.723 1.00 93.75 87 VAL A CA 1
ATOM 644 C C . VAL A 1 87 ? 9.217 8.340 -5.651 1.00 93.75 87 VAL A C 1
ATOM 646 O O . VAL A 1 87 ? 9.214 9.474 -5.158 1.00 93.75 87 VAL A O 1
ATOM 649 N N . PRO A 1 88 ? 9.309 8.140 -6.980 1.00 91.38 88 PRO A N 1
ATOM 650 C CA . PRO A 1 88 ? 9.420 9.247 -7.923 1.00 91.38 88 PRO A CA 1
ATOM 651 C C . PRO A 1 88 ? 8.307 10.290 -7.733 1.00 91.38 88 PRO A C 1
ATOM 653 O O . PRO A 1 88 ? 7.146 9.948 -7.504 1.00 91.38 88 PRO A O 1
ATOM 656 N N . PHE A 1 89 ? 8.649 11.578 -7.853 1.00 85.94 89 PHE A N 1
ATOM 657 C CA . PHE A 1 89 ? 7.772 12.707 -7.488 1.00 85.94 89 PHE A CA 1
ATOM 658 C C . PHE A 1 89 ? 6.397 12.709 -8.180 1.00 85.94 89 PHE A C 1
ATOM 660 O O . PHE A 1 89 ? 5.433 13.266 -7.660 1.00 85.94 89 PHE A O 1
ATOM 667 N N . ASN A 1 90 ? 6.299 12.097 -9.361 1.00 88.00 90 ASN A N 1
ATOM 668 C CA . ASN A 1 90 ? 5.078 12.001 -10.154 1.00 88.00 90 ASN A CA 1
ATOM 669 C C . ASN A 1 90 ? 4.211 10.779 -9.798 1.00 88.00 90 ASN A C 1
ATOM 671 O O . ASN A 1 90 ? 3.262 10.474 -10.520 1.00 88.00 90 ASN A O 1
ATOM 675 N N . GLN A 1 91 ? 4.525 10.066 -8.715 1.00 94.38 91 GLN A N 1
ATOM 676 C CA . GLN A 1 91 ? 3.840 8.842 -8.315 1.00 94.38 91 GLN A CA 1
ATOM 677 C C . GLN A 1 91 ? 3.390 8.892 -6.857 1.00 94.38 91 GLN A C 1
ATOM 679 O O . GLN A 1 91 ? 4.047 9.453 -5.982 1.00 94.38 91 GLN A O 1
ATOM 684 N N . GLN A 1 92 ? 2.255 8.251 -6.585 1.00 96.31 92 GLN A N 1
ATOM 685 C CA . GLN A 1 92 ? 1.702 8.092 -5.244 1.00 96.31 92 GLN A CA 1
ATOM 686 C C . GLN A 1 92 ? 1.263 6.641 -5.072 1.00 96.31 92 GLN A C 1
ATOM 688 O O . GLN A 1 92 ? 0.255 6.222 -5.633 1.00 96.31 92 GLN A O 1
ATOM 693 N N . TRP A 1 93 ? 2.024 5.858 -4.307 1.00 97.69 93 TRP A N 1
ATOM 694 C CA . TRP A 1 93 ? 1.688 4.453 -4.042 1.00 97.69 93 TRP A CA 1
ATOM 695 C C . TRP A 1 93 ? 0.511 4.286 -3.067 1.00 97.69 93 TRP A C 1
ATOM 697 O O . TRP A 1 93 ? -0.113 3.224 -3.031 1.00 97.69 93 TRP A O 1
ATOM 707 N N . ILE A 1 94 ? 0.197 5.336 -2.306 1.00 97.75 94 ILE A N 1
ATOM 708 C CA . ILE A 1 94 ? -1.061 5.527 -1.584 1.00 97.75 94 ILE A CA 1
ATOM 709 C C . ILE A 1 94 ? -1.575 6.931 -1.901 1.00 97.75 94 ILE A C 1
ATOM 711 O O . ILE A 1 94 ? -0.953 7.928 -1.526 1.00 97.75 94 ILE A O 1
ATOM 715 N N . LYS A 1 95 ? -2.685 7.016 -2.634 1.00 96.81 95 LYS A N 1
ATOM 716 C CA . LYS A 1 95 ? -3.285 8.289 -3.049 1.00 96.81 95 LYS A CA 1
ATOM 717 C C . LYS A 1 95 ? -4.528 8.572 -2.223 1.00 96.81 95 LYS A C 1
ATOM 719 O O . LYS A 1 95 ? -5.404 7.723 -2.133 1.00 96.81 95 LYS A O 1
ATOM 724 N N . VAL A 1 96 ? -4.613 9.764 -1.643 1.00 96.38 96 VAL A N 1
ATOM 725 C CA . VAL A 1 96 ? -5.815 10.216 -0.933 1.00 96.38 96 VAL A CA 1
ATOM 726 C C . VAL A 1 96 ? -6.721 10.942 -1.917 1.00 96.38 96 VAL A C 1
ATOM 728 O O . VAL A 1 96 ? -6.339 11.979 -2.462 1.00 96.38 96 VAL A O 1
ATOM 731 N N . TYR A 1 97 ? -7.900 10.379 -2.160 1.00 92.88 97 TYR A N 1
ATOM 732 C CA . TYR A 1 97 ? -8.959 11.021 -2.929 1.00 92.88 97 TYR A CA 1
ATOM 733 C C . TYR A 1 97 ? -9.882 11.775 -1.979 1.00 92.88 97 TYR A C 1
ATOM 735 O O . TYR A 1 97 ? -10.362 11.216 -0.999 1.00 92.88 97 TYR A O 1
ATOM 743 N N . GLU A 1 98 ? -10.139 13.040 -2.268 1.00 86.25 98 GLU A N 1
ATOM 744 C CA . GLU A 1 98 ? -11.074 13.856 -1.496 1.00 86.25 98 GLU A CA 1
ATOM 745 C C . GLU A 1 98 ? -12.477 13.665 -2.088 1.00 86.25 98 GLU A C 1
ATOM 747 O O . GLU A 1 98 ? -12.682 13.913 -3.280 1.00 86.25 98 GLU A O 1
ATOM 752 N N . ASN A 1 99 ? -13.446 13.194 -1.293 1.00 74.06 99 ASN A N 1
ATOM 753 C CA . ASN A 1 99 ? -14.834 13.136 -1.746 1.00 74.06 99 ASN A CA 1
ATOM 754 C C . ASN A 1 99 ? -15.464 14.536 -1.663 1.00 74.06 99 ASN A C 1
ATOM 756 O O . ASN A 1 99 ? -15.610 15.110 -0.579 1.00 74.06 99 ASN A O 1
ATOM 760 N N . MET A 1 100 ? -15.870 15.065 -2.817 1.00 59.69 100 MET A N 1
ATOM 761 C CA . MET A 1 100 ? -16.532 16.364 -2.973 1.00 59.69 100 MET A CA 1
ATOM 762 C C . MET A 1 100 ? -18.061 16.240 -2.891 1.00 59.69 100 MET A C 1
ATOM 764 O O . MET A 1 100 ? -18.781 16.890 -3.644 1.00 59.69 100 MET A O 1
ATOM 768 N N . ALA A 1 101 ? -18.575 15.375 -2.015 1.00 65.00 101 ALA A N 1
ATOM 769 C CA . ALA A 1 101 ? -20.014 15.256 -1.827 1.00 65.00 101 ALA A CA 1
ATOM 770 C C . ALA A 1 101 ? -20.625 16.599 -1.382 1.00 65.00 101 ALA A C 1
ATOM 772 O O . ALA A 1 101 ? -20.040 17.339 -0.588 1.00 65.00 101 ALA A O 1
ATOM 773 N N . ASN A 1 102 ? -21.829 16.891 -1.882 1.00 58.53 102 ASN A N 1
ATOM 774 C CA . ASN A 1 102 ? -22.502 18.184 -1.699 1.00 58.53 102 ASN A CA 1
ATOM 775 C C . ASN A 1 102 ? -22.973 18.451 -0.257 1.00 58.53 102 ASN A C 1
ATOM 777 O O . ASN A 1 102 ? -23.397 19.562 0.048 1.00 58.53 102 ASN A O 1
ATOM 781 N N . ASN A 1 103 ? -22.916 17.459 0.635 1.00 64.69 103 ASN A N 1
ATOM 782 C CA . ASN A 1 103 ? -23.232 17.627 2.049 1.00 64.69 103 ASN A CA 1
ATOM 783 C C . ASN A 1 103 ? -22.038 17.199 2.920 1.00 64.69 103 ASN A C 1
ATOM 785 O O . ASN A 1 103 ? -21.308 16.266 2.591 1.00 64.69 103 ASN A O 1
ATOM 789 N N . ALA A 1 104 ? -21.829 17.887 4.046 1.00 60.53 104 ALA A N 1
ATOM 790 C CA . ALA A 1 104 ? -20.694 17.636 4.943 1.00 60.53 104 ALA A CA 1
ATOM 791 C C . ALA A 1 104 ? -20.688 16.210 5.540 1.00 60.53 104 ALA A C 1
ATOM 793 O O . ALA A 1 104 ? -19.635 15.673 5.895 1.00 60.53 104 ALA A O 1
ATOM 794 N N . TYR A 1 105 ? -21.855 15.565 5.608 1.00 59.38 105 TYR A N 1
ATOM 795 C CA . TYR A 1 105 ? -22.012 14.212 6.140 1.00 59.38 105 TYR A CA 1
ATOM 796 C C . TYR A 1 105 ? -21.516 13.121 5.187 1.00 59.38 105 TYR A C 1
ATOM 798 O O . TYR A 1 105 ? -21.061 12.086 5.663 1.00 59.38 105 TYR A O 1
ATOM 806 N N . ASP A 1 106 ? -21.446 13.395 3.889 1.00 68.69 106 ASP A N 1
ATOM 807 C CA . ASP A 1 106 ? -20.953 12.461 2.873 1.00 68.69 106 ASP A CA 1
ATOM 808 C C . ASP A 1 106 ? -19.519 12.788 2.423 1.00 68.69 106 ASP A C 1
ATOM 810 O O . ASP A 1 106 ? -18.895 12.018 1.693 1.00 68.69 106 ASP A O 1
ATOM 814 N N . ARG A 1 107 ? -18.946 13.907 2.891 1.00 75.75 107 ARG A N 1
ATOM 815 C CA . ARG A 1 107 ? -17.532 14.236 2.664 1.00 75.75 107 ARG A CA 1
ATOM 816 C C . ARG A 1 107 ? -16.650 13.372 3.557 1.00 75.75 107 ARG A C 1
ATOM 818 O O . ARG A 1 107 ? -16.667 13.512 4.778 1.00 75.75 107 ARG A O 1
ATOM 825 N N . TYR A 1 108 ? -15.895 12.470 2.954 1.00 84.75 108 TYR A N 1
ATOM 826 C CA . TYR A 1 108 ? -14.822 11.726 3.605 1.00 84.75 108 TYR A CA 1
ATOM 827 C C . TYR A 1 108 ? -13.651 11.589 2.640 1.00 84.75 108 TYR A C 1
ATOM 829 O O . TYR A 1 108 ? -13.813 11.646 1.419 1.00 84.75 108 TYR A O 1
ATOM 837 N N . ASN A 1 109 ? -12.457 11.430 3.190 1.00 91.88 109 ASN A N 1
ATOM 838 C CA . ASN A 1 109 ? -11.263 11.204 2.397 1.00 91.88 109 ASN A CA 1
ATOM 839 C C . ASN A 1 109 ? -11.082 9.711 2.187 1.00 91.88 109 ASN A C 1
ATOM 841 O O . ASN A 1 109 ? -11.348 8.917 3.081 1.00 91.88 109 ASN A O 1
ATOM 845 N N . PHE A 1 110 ? -10.620 9.329 1.005 1.00 94.06 110 PHE A N 1
ATOM 846 C CA . PHE A 1 110 ? -10.509 7.943 0.587 1.00 94.06 110 PHE A CA 1
ATOM 847 C C . PHE A 1 110 ? -9.057 7.634 0.196 1.00 94.06 110 PHE A C 1
ATOM 849 O O . PHE A 1 110 ? -8.673 7.816 -0.964 1.00 94.06 110 PHE A O 1
ATOM 856 N N . PRO A 1 111 ? -8.200 7.228 1.155 1.00 97.00 111 PRO A N 1
ATOM 857 C CA . PRO A 1 111 ? -6.858 6.734 0.867 1.00 97.00 111 PRO A CA 1
ATOM 858 C C . PRO A 1 111 ? -6.913 5.396 0.127 1.00 97.00 111 PRO A C 1
ATOM 860 O O . PRO A 1 111 ? -7.487 4.424 0.610 1.00 97.00 111 PRO A O 1
ATOM 863 N N . VAL A 1 112 ? -6.277 5.326 -1.036 1.00 97.44 112 VAL A N 1
ATOM 864 C CA . VAL A 1 112 ? -6.267 4.155 -1.918 1.00 97.44 112 VAL A CA 1
ATOM 865 C C . VAL A 1 112 ? -4.818 3.708 -2.130 1.00 97.44 112 VAL A C 1
ATOM 867 O O . VAL A 1 112 ? -4.106 4.280 -2.963 1.00 97.44 112 VAL A O 1
ATOM 870 N N . PRO A 1 113 ? -4.339 2.716 -1.358 1.00 98.19 113 PRO A N 1
ATOM 871 C CA . PRO A 1 113 ? -3.101 2.001 -1.642 1.00 98.19 113 PRO A CA 1
ATOM 872 C C . PRO A 1 113 ? -3.346 0.842 -2.623 1.00 98.19 113 PRO A C 1
ATOM 874 O O . PRO A 1 113 ? -4.467 0.580 -3.060 1.00 98.19 113 PRO A O 1
ATOM 877 N N . CYS A 1 114 ? -2.298 0.074 -2.933 1.00 98.50 114 CYS A N 1
ATOM 878 C CA . CYS A 1 114 ? -2.490 -1.245 -3.532 1.00 98.50 114 CYS A CA 1
ATOM 879 C C . CYS A 1 114 ? -3.259 -2.170 -2.579 1.00 98.50 114 CYS A C 1
ATOM 881 O O . CYS A 1 114 ? -2.850 -2.365 -1.438 1.00 98.50 114 CYS A O 1
ATOM 883 N N . MET A 1 115 ? -4.326 -2.784 -3.094 1.00 98.44 115 MET A N 1
ATOM 884 C CA . MET A 1 115 ? -5.266 -3.611 -2.330 1.00 98.44 115 MET A CA 1
ATOM 885 C C . MET A 1 115 ? -4.726 -4.989 -1.911 1.00 98.44 115 MET A C 1
ATOM 887 O O . MET A 1 115 ? -5.435 -5.724 -1.228 1.00 98.44 115 MET A O 1
ATOM 891 N N . GLN A 1 116 ? -3.511 -5.357 -2.349 1.00 98.44 116 GLN A N 1
ATOM 892 C CA . GLN A 1 116 ? -2.865 -6.663 -2.114 1.00 98.44 116 GLN A CA 1
ATOM 893 C C . GLN A 1 116 ? -3.826 -7.845 -2.306 1.00 98.44 116 GLN A C 1
ATOM 895 O O . GLN A 1 116 ? -4.026 -8.667 -1.418 1.00 98.44 116 GLN A O 1
ATOM 900 N N . CYS A 1 117 ? -4.482 -7.865 -3.464 1.00 98.50 117 CYS A N 1
ATOM 901 C CA . CYS A 1 117 ? -5.531 -8.818 -3.803 1.00 98.50 117 CYS A CA 1
ATOM 902 C C . CYS A 1 117 ? -5.055 -10.268 -3.659 1.00 98.50 117 CYS A C 1
ATOM 904 O O . CYS A 1 117 ? -3.976 -10.621 -4.139 1.00 98.50 117 CYS A O 1
ATOM 906 N N . GLU A 1 118 ? -5.878 -11.115 -3.050 1.00 97.44 118 GLU A N 1
ATOM 907 C CA . GLU A 1 118 ? -5.627 -12.555 -3.014 1.00 97.44 118 GLU A CA 1
ATOM 908 C C . GLU A 1 118 ? -5.816 -13.160 -4.406 1.00 97.44 118 GLU A C 1
ATOM 910 O O . GLU A 1 118 ? -4.896 -13.791 -4.922 1.00 97.44 118 GLU A O 1
ATOM 915 N N . ASP A 1 119 ? -6.923 -12.837 -5.082 1.00 97.94 119 ASP A N 1
ATOM 916 C CA . ASP A 1 119 ? -7.097 -13.170 -6.494 1.00 97.94 119 ASP A CA 1
ATOM 917 C C . ASP A 1 119 ? -6.622 -12.013 -7.385 1.00 97.94 119 ASP A C 1
ATOM 919 O O . ASP A 1 119 ? -7.403 -11.228 -7.921 1.00 97.94 119 ASP A O 1
ATOM 923 N N . ALA A 1 120 ? -5.301 -11.832 -7.472 1.00 98.50 120 ALA A N 1
ATOM 924 C CA . ALA A 1 120 ? -4.697 -10.675 -8.129 1.00 98.50 120 ALA A CA 1
ATOM 925 C C . ALA A 1 120 ? -4.665 -10.808 -9.669 1.00 98.50 120 ALA A C 1
ATOM 927 O O . ALA A 1 120 ? -3.791 -11.502 -10.201 1.00 98.50 120 ALA A O 1
ATOM 928 N N . PRO A 1 121 ? -5.484 -10.053 -10.434 1.00 98.50 121 PRO A N 1
ATOM 929 C CA . PRO A 1 121 ? -5.431 -10.090 -11.902 1.00 98.50 121 PRO A CA 1
ATOM 930 C C . PRO A 1 121 ? -4.074 -9.611 -12.440 1.00 98.50 121 PRO A C 1
ATOM 932 O O . PRO A 1 121 ? -3.564 -10.112 -13.439 1.00 98.50 121 PRO A O 1
ATOM 935 N N . CYS A 1 122 ? -3.435 -8.684 -11.723 1.00 98.56 122 CYS A N 1
ATOM 936 C CA . CYS A 1 122 ? -2.112 -8.171 -12.062 1.00 98.56 122 CYS A CA 1
ATOM 937 C C . CYS A 1 122 ? -0.972 -9.204 -11.944 1.00 98.56 122 CYS A C 1
ATOM 939 O O . CYS A 1 122 ? 0.045 -9.023 -12.612 1.00 98.56 122 CYS A O 1
ATOM 941 N N . VAL A 1 123 ? -1.133 -10.257 -11.128 1.00 98.62 123 VAL A N 1
ATOM 942 C CA . VAL A 1 123 ? -0.204 -11.402 -11.058 1.00 98.62 123 VAL A CA 1
ATOM 943 C C . VAL A 1 123 ? -0.436 -12.312 -12.261 1.00 98.62 123 VAL A C 1
ATOM 945 O O . VAL A 1 123 ? 0.493 -12.573 -13.019 1.00 98.62 123 VAL A O 1
ATOM 948 N N . LYS A 1 124 ? -1.697 -12.700 -12.504 1.00 98.31 124 LYS A N 1
ATOM 949 C CA . LYS A 1 124 ? -2.095 -13.619 -13.588 1.00 98.31 124 LYS A CA 1
ATOM 950 C C . LYS A 1 124 ? -1.660 -13.160 -14.982 1.00 98.31 124 LYS A C 1
ATOM 952 O O . LYS A 1 124 ? -1.375 -13.981 -15.842 1.00 98.31 124 LYS A O 1
ATOM 957 N N . VAL A 1 125 ? -1.628 -11.848 -15.210 1.00 98.56 125 VAL A N 1
ATOM 958 C CA . VAL A 1 125 ? -1.330 -11.259 -16.523 1.00 98.56 125 VAL A CA 1
ATOM 959 C C . VAL A 1 125 ? 0.167 -11.007 -16.764 1.00 98.56 125 VAL A C 1
ATOM 961 O O . VAL A 1 125 ? 0.547 -10.553 -17.841 1.00 98.56 125 VAL A O 1
ATOM 964 N N . CYS A 1 126 ? 1.045 -11.220 -15.777 1.00 98.62 126 CYS A N 1
ATOM 965 C CA . CYS A 1 126 ? 2.466 -10.918 -15.942 1.00 98.62 126 CYS A CA 1
ATOM 966 C C . CYS A 1 126 ? 3.168 -12.016 -16.765 1.00 98.62 126 CYS A C 1
ATOM 968 O O . CYS A 1 126 ? 3.370 -13.111 -16.245 1.00 98.6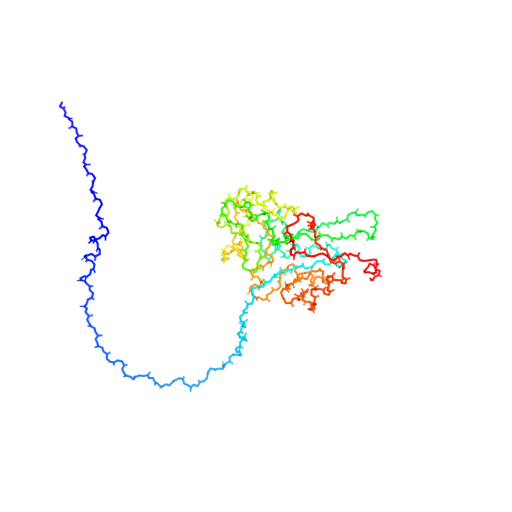2 126 CYS A O 1
ATOM 970 N N . PRO A 1 127 ? 3.621 -11.743 -18.006 1.00 98.25 127 PRO A N 1
ATOM 971 C CA . PRO A 1 127 ? 4.139 -12.791 -18.894 1.00 98.25 127 PRO A CA 1
ATOM 972 C C . PRO A 1 127 ? 5.502 -13.344 -18.459 1.00 98.25 127 PRO A C 1
ATOM 974 O O . PRO A 1 127 ? 5.909 -14.411 -18.901 1.00 98.25 127 PRO A O 1
ATOM 977 N N . VAL A 1 128 ? 6.218 -12.603 -17.612 1.00 98.38 128 VAL A N 1
ATOM 978 C CA . VAL A 1 128 ? 7.577 -12.929 -17.163 1.00 98.38 128 VAL A CA 1
ATOM 979 C C . VAL A 1 128 ? 7.639 -13.268 -15.677 1.00 98.38 128 VAL A C 1
ATOM 981 O O . VAL A 1 128 ? 8.731 -13.411 -15.155 1.00 98.38 128 VAL A O 1
ATOM 984 N N . GLY A 1 129 ? 6.504 -13.342 -14.971 1.00 97.69 129 GLY A N 1
ATOM 985 C CA . GLY A 1 129 ? 6.479 -13.654 -13.534 1.00 97.69 129 GLY A CA 1
ATOM 986 C C . GLY A 1 129 ? 7.014 -12.554 -12.606 1.00 97.69 129 GLY A C 1
ATOM 987 O O . GLY A 1 129 ? 7.127 -12.774 -11.408 1.00 97.69 129 GLY A O 1
ATOM 988 N N . ALA A 1 130 ? 7.289 -11.350 -13.120 1.00 98.38 130 ALA A N 1
ATOM 989 C CA . ALA A 1 130 ? 7.820 -10.245 -12.318 1.00 98.38 130 ALA A CA 1
ATOM 990 C C . ALA A 1 130 ? 6.855 -9.747 -11.233 1.00 98.38 130 ALA A C 1
ATOM 992 O O . ALA A 1 130 ? 7.290 -9.172 -10.246 1.00 98.38 130 ALA A O 1
ATOM 993 N N . THR A 1 131 ? 5.541 -9.900 -11.416 1.00 98.38 131 THR A N 1
ATOM 994 C CA . THR A 1 131 ? 4.546 -9.656 -10.363 1.00 98.38 131 THR A CA 1
ATOM 995 C C . THR A 1 131 ? 4.074 -10.998 -9.823 1.00 98.38 131 THR A C 1
ATOM 997 O O . THR A 1 131 ? 3.546 -11.798 -10.589 1.00 98.38 131 THR A O 1
ATOM 1000 N N . TYR A 1 132 ? 4.213 -11.210 -8.517 1.00 98.25 132 TYR A N 1
ATOM 1001 C CA . TYR A 1 132 ? 3.938 -12.488 -7.855 1.00 98.25 132 TYR A CA 1
ATOM 1002 C C . TYR A 1 132 ? 3.388 -12.274 -6.439 1.00 98.25 132 TYR A C 1
ATOM 1004 O O . TYR A 1 132 ? 3.448 -11.162 -5.910 1.00 98.25 132 TYR A O 1
ATOM 1012 N N . HIS A 1 133 ? 2.836 -13.322 -5.829 1.00 97.62 133 HIS A N 1
ATOM 1013 C CA . HIS A 1 133 ? 2.490 -13.344 -4.405 1.00 97.62 133 HIS A CA 1
ATOM 1014 C C . HIS A 1 133 ? 3.651 -13.912 -3.592 1.00 97.62 133 HIS A C 1
ATOM 1016 O O . HIS A 1 133 ? 4.227 -14.927 -3.975 1.00 97.62 133 HIS A O 1
ATOM 1022 N N . THR A 1 134 ? 3.977 -13.288 -2.464 1.00 95.50 134 THR A N 1
ATOM 1023 C CA . THR A 1 134 ? 4.847 -13.899 -1.449 1.00 95.50 134 THR A CA 1
ATOM 1024 C C . THR A 1 134 ? 4.100 -14.998 -0.688 1.00 95.50 134 THR A C 1
ATOM 1026 O O . THR A 1 134 ? 2.872 -15.077 -0.757 1.00 95.50 134 THR A O 1
ATOM 1029 N N . ASP A 1 135 ? 4.815 -15.793 0.113 1.00 92.06 135 ASP A N 1
ATOM 1030 C CA . ASP A 1 135 ? 4.211 -16.825 0.975 1.00 92.06 135 ASP A CA 1
ATOM 1031 C C . ASP A 1 135 ? 3.205 -16.249 1.989 1.00 92.06 135 ASP A C 1
ATOM 1033 O O . ASP A 1 135 ? 2.261 -16.919 2.401 1.00 92.06 135 ASP A O 1
ATOM 1037 N N . GLU A 1 136 ? 3.367 -14.975 2.361 1.00 92.19 136 GLU A N 1
ATOM 1038 C CA . GLU A 1 136 ? 2.451 -14.242 3.248 1.00 92.19 136 GLU A CA 1
ATOM 1039 C C . GLU A 1 136 ? 1.328 -13.518 2.470 1.00 92.19 136 GLU A C 1
ATOM 1041 O O . GLU A 1 136 ? 0.463 -12.832 3.030 1.00 92.19 136 GLU A O 1
ATOM 1046 N N . GLY A 1 137 ? 1.320 -13.669 1.143 1.00 90.75 137 GLY A N 1
ATOM 1047 C CA . GLY A 1 137 ? 0.326 -13.144 0.213 1.00 90.75 137 GLY A CA 1
ATOM 1048 C C . GLY A 1 137 ? 0.413 -11.645 -0.065 1.00 90.75 137 GLY A C 1
ATOM 1049 O O . GLY A 1 137 ? -0.571 -11.058 -0.513 1.00 90.75 137 GLY A O 1
ATOM 1050 N N . ILE A 1 138 ? 1.565 -11.014 0.180 1.00 96.50 138 ILE A N 1
ATOM 1051 C CA . ILE A 1 138 ? 1.844 -9.672 -0.347 1.00 96.50 138 ILE A CA 1
ATOM 1052 C C . ILE A 1 138 ? 2.061 -9.814 -1.854 1.00 96.50 138 ILE A C 1
ATOM 1054 O O . ILE A 1 138 ? 2.839 -10.654 -2.298 1.00 96.50 138 ILE A O 1
ATOM 1058 N N . VAL A 1 139 ? 1.394 -8.990 -2.662 1.00 98.25 139 VAL A N 1
ATOM 1059 C CA . VAL A 1 139 ? 1.699 -8.923 -4.094 1.00 98.25 139 VAL A CA 1
ATOM 1060 C C . VAL A 1 139 ? 2.978 -8.109 -4.230 1.00 98.25 139 VAL A C 1
ATOM 1062 O O . VAL A 1 139 ? 3.023 -6.966 -3.787 1.00 98.25 139 VAL A O 1
ATOM 1065 N N . GLN A 1 140 ? 4.016 -8.646 -4.853 1.00 97.12 140 GLN A N 1
ATOM 1066 C CA . GLN A 1 140 ? 5.311 -7.995 -5.047 1.00 97.12 140 GLN A CA 1
ATOM 1067 C C . GLN A 1 140 ? 5.566 -7.707 -6.528 1.00 97.12 140 GLN A C 1
ATOM 1069 O O . GLN A 1 140 ? 4.845 -8.202 -7.397 1.00 97.12 140 GLN A O 1
ATOM 1074 N N . VAL A 1 141 ? 6.554 -6.858 -6.819 1.00 98.19 141 VAL A N 1
ATOM 1075 C CA . VAL A 1 141 ? 7.085 -6.678 -8.171 1.00 98.19 141 VAL A CA 1
ATOM 1076 C C . VAL A 1 141 ? 8.605 -6.757 -8.104 1.00 98.19 141 VAL A C 1
ATOM 1078 O O . VAL A 1 141 ? 9.218 -5.943 -7.424 1.00 98.19 141 VAL A O 1
ATOM 1081 N N . ASP A 1 142 ? 9.207 -7.708 -8.811 1.00 97.75 142 ASP A N 1
ATOM 1082 C CA . ASP A 1 142 ? 10.652 -7.742 -9.015 1.00 97.75 142 ASP A CA 1
ATOM 1083 C C . ASP A 1 142 ? 11.028 -6.858 -10.213 1.00 97.75 142 ASP A C 1
ATOM 1085 O O . ASP A 1 142 ? 10.720 -7.154 -11.371 1.00 97.75 142 ASP A O 1
ATOM 1089 N N . HIS A 1 143 ? 11.710 -5.752 -9.933 1.00 96.50 143 HIS A N 1
ATOM 1090 C CA . HIS A 1 143 ? 12.225 -4.809 -10.920 1.00 96.50 143 HIS A CA 1
ATOM 1091 C C . HIS A 1 143 ? 13.381 -5.389 -11.758 1.00 96.50 143 HIS A C 1
ATOM 1093 O O . HIS A 1 143 ? 13.641 -4.868 -12.839 1.00 96.50 143 HIS A O 1
ATOM 1099 N N . ASN A 1 144 ? 14.062 -6.459 -11.319 1.00 96.12 144 ASN A N 1
ATOM 1100 C CA . ASN A 1 144 ? 15.037 -7.178 -12.154 1.00 96.12 144 ASN A CA 1
ATOM 1101 C C . ASN A 1 144 ? 14.355 -7.971 -13.274 1.00 96.12 144 ASN A C 1
ATOM 1103 O O . ASN A 1 144 ? 14.915 -8.106 -14.358 1.00 96.12 144 ASN A O 1
ATOM 1107 N N . GLN A 1 145 ? 13.162 -8.502 -13.006 1.00 97.75 145 GLN A N 1
ATOM 1108 C CA . GLN A 1 145 ? 12.426 -9.361 -13.933 1.00 97.75 145 GLN A CA 1
ATOM 1109 C C . GLN A 1 145 ? 11.388 -8.583 -14.754 1.00 97.75 145 GLN A C 1
ATOM 1111 O O . GLN A 1 145 ? 10.931 -9.047 -15.798 1.00 97.75 145 GLN A O 1
ATOM 1116 N N . CYS A 1 146 ? 10.977 -7.400 -14.292 1.00 98.44 146 CYS A N 1
ATOM 1117 C CA . CYS A 1 146 ? 9.964 -6.589 -14.954 1.00 98.44 146 CYS A CA 1
ATOM 1118 C C . CYS A 1 146 ? 10.452 -6.060 -16.312 1.00 98.44 146 CYS A C 1
ATOM 1120 O O . CYS A 1 146 ? 11.290 -5.170 -16.381 1.00 98.44 146 CYS A O 1
ATOM 1122 N N . VAL A 1 147 ? 9.842 -6.545 -17.397 1.00 98.19 147 VAL A N 1
ATOM 1123 C CA . VAL A 1 147 ? 10.128 -6.100 -18.778 1.00 98.19 147 VAL A CA 1
ATOM 1124 C C . VAL A 1 147 ? 9.304 -4.887 -19.230 1.00 98.19 147 VAL A C 1
ATOM 1126 O O . VAL A 1 147 ? 9.320 -4.518 -20.400 1.00 98.19 147 VAL A O 1
ATOM 1129 N N . GLY A 1 148 ? 8.509 -4.295 -18.336 1.00 98.00 148 GLY A N 1
ATOM 1130 C CA . GLY A 1 148 ? 7.783 -3.061 -18.636 1.00 98.00 148 GLY A CA 1
ATOM 1131 C C . GLY A 1 148 ? 6.627 -3.167 -19.633 1.00 98.00 148 GLY A C 1
ATOM 1132 O O . GLY A 1 148 ? 6.238 -2.157 -20.210 1.00 98.00 148 GLY A O 1
ATOM 1133 N N . CYS A 1 149 ? 6.032 -4.351 -19.820 1.00 98.12 149 CYS A N 1
ATOM 1134 C CA . CYS A 1 149 ? 4.887 -4.555 -20.726 1.00 98.12 149 CYS A CA 1
ATOM 1135 C C . CYS A 1 149 ? 3.574 -3.893 -20.261 1.00 98.12 149 CYS A C 1
ATOM 1137 O O . CYS A 1 149 ? 2.637 -3.766 -21.042 1.00 98.12 149 CYS A O 1
ATOM 1139 N N . ARG A 1 150 ? 3.487 -3.481 -18.986 1.00 98.38 150 ARG A N 1
ATOM 1140 C CA . ARG A 1 150 ? 2.353 -2.754 -18.368 1.00 98.38 150 ARG A CA 1
ATOM 1141 C C . ARG A 1 150 ? 1.002 -3.478 -18.351 1.00 98.38 150 ARG A C 1
ATOM 1143 O O . ARG A 1 150 ? 0.030 -2.903 -17.866 1.00 98.38 150 ARG A O 1
ATOM 1150 N N . PHE A 1 151 ? 0.914 -4.745 -18.750 1.00 98.56 151 PHE A N 1
ATOM 1151 C CA . PHE A 1 151 ? -0.344 -5.497 -18.649 1.00 98.56 151 PHE A CA 1
ATOM 1152 C C . PHE A 1 151 ? -0.892 -5.563 -17.220 1.00 98.56 151 PHE A C 1
ATOM 1154 O O . PHE A 1 151 ? -2.097 -5.460 -17.009 1.00 98.56 151 PHE A O 1
ATOM 1161 N N . CYS A 1 152 ? -0.012 -5.636 -16.220 1.00 98.56 152 CYS A N 1
ATOM 1162 C CA . CYS A 1 152 ? -0.412 -5.606 -14.816 1.00 98.56 152 CYS A CA 1
ATOM 1163 C C . CYS A 1 152 ? -1.080 -4.283 -14.402 1.00 98.56 152 CYS A C 1
ATOM 1165 O O . CYS A 1 152 ? -1.887 -4.296 -13.474 1.00 98.56 152 CYS A O 1
ATOM 1167 N N . MET A 1 153 ? -0.782 -3.165 -15.078 1.00 98.56 153 MET A N 1
ATOM 1168 C CA . MET A 1 153 ? -1.465 -1.883 -14.869 1.00 98.56 153 MET A CA 1
ATOM 1169 C C . MET A 1 153 ? -2.871 -1.919 -15.463 1.00 98.56 153 MET A C 1
ATOM 1171 O O . MET A 1 153 ? -3.821 -1.590 -14.762 1.00 98.56 153 MET A O 1
ATOM 1175 N N . ALA A 1 154 ? -3.004 -2.381 -16.712 1.00 98.12 154 ALA A N 1
ATOM 1176 C CA . ALA A 1 154 ? -4.296 -2.507 -17.388 1.00 98.12 154 ALA A CA 1
ATOM 1177 C C . ALA A 1 154 ? -5.245 -3.472 -16.657 1.00 98.12 154 ALA A C 1
ATOM 1179 O O . ALA A 1 154 ? -6.438 -3.215 -16.553 1.00 98.12 154 ALA A O 1
ATOM 1180 N N . ALA A 1 155 ? -4.707 -4.557 -16.095 1.00 98.38 155 ALA A N 1
ATOM 1181 C CA . ALA A 1 155 ? -5.483 -5.543 -15.353 1.00 98.38 155 ALA A CA 1
ATOM 1182 C C . ALA A 1 155 ? -5.851 -5.105 -13.925 1.00 98.38 155 ALA A C 1
ATOM 1184 O O . ALA A 1 155 ? -6.641 -5.779 -13.270 1.00 98.38 155 ALA A O 1
ATOM 1185 N N . CYS A 1 156 ? -5.256 -4.035 -13.385 1.00 98.44 156 CYS A N 1
ATOM 1186 C CA . CYS A 1 156 ? -5.514 -3.613 -12.012 1.00 98.44 156 CYS A CA 1
ATOM 1187 C C . CYS A 1 156 ? -6.791 -2.759 -11.939 1.00 98.44 156 CYS A C 1
ATOM 1189 O O . CYS A 1 156 ? -6.761 -1.603 -12.364 1.00 98.44 156 CYS A O 1
ATOM 1191 N N . PRO A 1 157 ? -7.886 -3.238 -11.315 1.00 97.81 157 PRO A N 1
ATOM 1192 C CA . PRO A 1 157 ? -9.157 -2.505 -11.317 1.00 97.81 157 PRO A CA 1
ATOM 1193 C C . PRO A 1 157 ? -9.151 -1.251 -10.427 1.00 97.81 157 PRO A C 1
ATOM 1195 O O . PRO A 1 157 ? -10.115 -0.48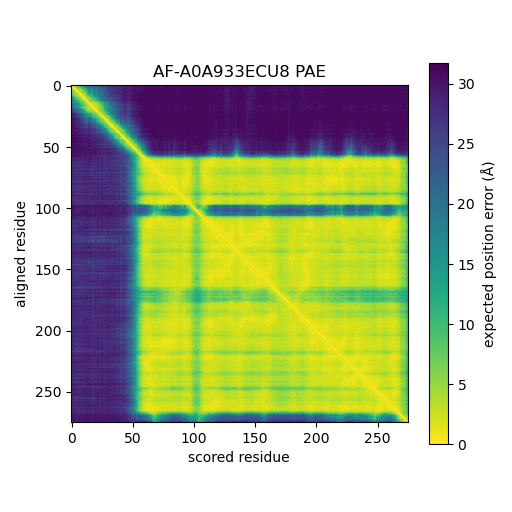1 -10.423 1.00 97.81 157 PRO A O 1
ATOM 1198 N N . TYR A 1 158 ? -8.074 -1.050 -9.665 1.00 97.75 158 TYR A N 1
ATOM 1199 C CA . TYR A 1 158 ? -7.888 0.068 -8.743 1.00 97.75 158 TYR A CA 1
ATOM 1200 C C . TYR A 1 158 ? -7.019 1.189 -9.330 1.00 97.75 158 TYR A C 1
ATOM 1202 O O . TYR A 1 158 ? -6.982 2.272 -8.761 1.00 97.75 158 TYR A O 1
ATOM 1210 N N . GLY A 1 159 ? -6.298 0.953 -10.436 1.00 96.50 159 GLY A N 1
ATOM 1211 C CA . GLY A 1 159 ? -5.406 1.963 -11.026 1.00 96.50 159 GLY A CA 1
ATOM 1212 C C . GLY A 1 159 ? -4.218 2.368 -10.135 1.00 96.50 159 GLY A C 1
ATOM 1213 O O . GLY A 1 159 ? -3.692 3.464 -10.266 1.00 96.50 159 GLY A O 1
ATOM 1214 N N . VAL A 1 160 ? -3.796 1.489 -9.219 1.00 97.50 160 VAL A N 1
ATOM 1215 C CA . VAL A 1 160 ? -2.794 1.748 -8.153 1.00 97.50 160 VAL A CA 1
ATOM 1216 C C . VAL A 1 160 ? -1.384 1.255 -8.495 1.00 97.50 160 VAL A C 1
ATOM 1218 O O . VAL A 1 160 ? -0.589 0.924 -7.612 1.00 97.50 160 VAL A O 1
ATOM 1221 N N . ARG A 1 161 ? -1.087 1.140 -9.789 1.00 98.00 161 ARG A N 1
ATOM 1222 C CA . ARG A 1 161 ? 0.241 0.804 -10.306 1.00 98.00 161 ARG A CA 1
ATOM 1223 C C . ARG A 1 161 ? 0.780 1.988 -11.087 1.00 98.00 161 ARG A C 1
ATOM 1225 O O . ARG A 1 161 ? 0.070 2.550 -11.917 1.00 98.00 161 ARG A O 1
ATOM 1232 N N . SER A 1 162 ? 2.038 2.307 -10.849 1.00 97.00 162 SER A N 1
ATOM 1233 C CA . SER A 1 162 ? 2.759 3.389 -11.508 1.00 97.00 162 SER A CA 1
ATOM 1234 C C . SER A 1 162 ? 3.835 2.821 -12.423 1.00 97.00 162 SER A C 1
ATOM 1236 O O . SER A 1 162 ? 4.255 1.682 -12.250 1.00 97.00 162 SER A O 1
ATOM 1238 N N . PHE A 1 163 ? 4.279 3.591 -13.412 1.00 97.44 163 PHE A N 1
ATOM 1239 C CA . PHE A 1 163 ? 5.326 3.164 -14.336 1.00 97.44 163 PHE A CA 1
ATOM 1240 C C . PHE A 1 163 ? 6.421 4.217 -14.437 1.00 97.44 163 PHE A C 1
ATOM 1242 O O . PHE A 1 163 ? 6.134 5.402 -14.622 1.00 97.44 163 PHE A O 1
ATOM 1249 N N . ASN A 1 164 ? 7.672 3.769 -14.393 1.00 96.50 164 ASN A N 1
ATOM 1250 C CA . ASN A 1 164 ? 8.837 4.622 -14.583 1.00 96.50 164 ASN A CA 1
ATOM 1251 C C . ASN A 1 164 ? 9.102 4.845 -16.075 1.00 96.50 164 ASN A C 1
ATOM 1253 O O . ASN A 1 164 ? 9.808 4.078 -16.730 1.00 96.50 164 ASN A O 1
ATOM 1257 N N . TRP A 1 165 ? 8.503 5.899 -16.630 1.00 94.81 165 TRP A N 1
ATOM 1258 C CA . TRP A 1 165 ? 8.650 6.265 -18.046 1.00 94.81 165 TRP A CA 1
ATOM 1259 C C . TRP A 1 165 ? 10.046 6.779 -18.392 1.00 94.81 165 TRP A C 1
ATOM 1261 O O . TRP A 1 165 ? 10.618 6.427 -19.426 1.00 94.81 165 TRP A O 1
ATOM 1271 N N . THR A 1 166 ? 10.582 7.617 -17.518 1.00 93.38 166 THR A N 1
ATOM 1272 C CA . THR A 1 166 ? 11.902 8.231 -17.635 1.00 93.38 166 THR A CA 1
ATOM 1273 C C . THR A 1 166 ? 12.846 7.619 -16.612 1.00 93.38 166 THR A C 1
ATOM 1275 O O . THR A 1 166 ? 12.409 6.876 -15.734 1.00 93.38 166 THR A O 1
ATOM 1278 N N . GLU A 1 167 ? 14.137 7.926 -16.730 1.00 91.88 167 GLU A N 1
ATOM 1279 C CA . GLU A 1 167 ? 15.096 7.569 -15.685 1.00 91.88 167 GLU A CA 1
ATOM 1280 C C . GLU A 1 167 ? 14.699 8.272 -14.377 1.00 91.88 167 GLU A C 1
ATOM 1282 O O . GLU A 1 167 ? 14.564 9.504 -14.389 1.00 91.88 167 GLU A O 1
ATOM 1287 N N . PRO A 1 168 ? 14.434 7.537 -13.282 1.00 88.94 168 PRO A N 1
ATOM 1288 C CA . PRO A 1 168 ? 14.145 8.156 -11.997 1.00 88.94 168 PRO A CA 1
ATOM 1289 C C . PRO A 1 168 ? 15.357 8.943 -11.488 1.00 88.94 168 PRO A C 1
ATOM 1291 O O . PRO A 1 168 ? 16.507 8.549 -11.672 1.00 88.94 168 PRO A O 1
ATOM 1294 N N . SER A 1 169 ? 15.106 10.076 -10.834 1.00 86.25 169 SER A N 1
ATOM 1295 C CA . SER A 1 169 ? 16.171 10.786 -10.125 1.00 86.25 169 SER A CA 1
ATOM 1296 C C . SER A 1 169 ? 16.490 10.036 -8.837 1.00 86.25 169 SER A C 1
ATOM 1298 O O . SER A 1 169 ? 15.586 9.815 -8.036 1.00 86.25 169 SER A O 1
ATOM 1300 N N . HIS A 1 170 ? 17.759 9.684 -8.639 1.00 86.38 170 HIS A N 1
ATOM 1301 C CA . HIS A 1 170 ? 18.229 9.017 -7.428 1.00 86.38 170 HIS A CA 1
ATOM 1302 C C . HIS A 1 170 ? 19.021 9.977 -6.553 1.00 86.38 170 HIS A C 1
ATOM 1304 O O . HIS A 1 170 ? 20.074 10.489 -6.955 1.00 86.38 170 HIS A O 1
ATOM 1310 N N . SER A 1 171 ? 18.551 10.164 -5.326 1.00 86.31 171 SER A N 1
ATOM 1311 C CA . SER A 1 171 ? 19.325 10.769 -4.252 1.00 86.31 171 SER A CA 1
ATOM 1312 C C . SER A 1 171 ? 20.625 9.985 -4.007 1.00 86.31 171 SER A C 1
ATOM 1314 O O . SER A 1 171 ? 20.708 8.787 -4.302 1.00 86.31 171 SER A O 1
ATOM 1316 N N . PRO A 1 172 ? 21.676 10.625 -3.463 1.00 87.31 172 PRO A N 1
ATOM 1317 C CA . PRO A 1 172 ? 22.896 9.918 -3.084 1.00 87.31 172 PRO A CA 1
ATOM 1318 C C . PRO A 1 172 ? 22.629 8.718 -2.170 1.00 87.31 172 PRO A C 1
ATOM 1320 O O . PRO A 1 172 ? 23.272 7.689 -2.330 1.00 87.31 172 PRO A O 1
ATOM 1323 N N . GLN A 1 173 ? 21.652 8.826 -1.264 1.00 86.31 173 GLN A N 1
ATOM 1324 C CA . GLN A 1 173 ? 21.270 7.774 -0.323 1.00 86.31 173 GLN A CA 1
ATOM 1325 C C . GLN A 1 173 ? 20.749 6.524 -1.040 1.00 86.31 173 GLN A C 1
ATOM 1327 O O . GLN A 1 173 ? 21.177 5.422 -0.707 1.00 86.31 173 GLN A O 1
ATOM 1332 N N . GLU A 1 174 ? 19.894 6.681 -2.056 1.00 86.75 174 GLU A N 1
ATOM 1333 C CA . GLU A 1 174 ? 19.340 5.559 -2.834 1.00 86.75 174 GLU A CA 1
ATOM 1334 C C . GLU A 1 174 ? 20.420 4.700 -3.488 1.00 86.75 174 GLU A C 1
ATOM 1336 O O . GLU A 1 174 ? 20.268 3.486 -3.591 1.00 86.75 174 GLU A O 1
ATOM 1341 N N . LYS A 1 175 ? 21.533 5.312 -3.903 1.00 83.81 175 LYS A N 1
ATOM 1342 C CA . LYS A 1 175 ? 22.625 4.611 -4.593 1.00 83.81 175 LYS A CA 1
ATOM 1343 C C . LYS A 1 175 ? 23.398 3.651 -3.686 1.00 83.81 175 LYS A C 1
ATOM 1345 O O . LYS A 1 175 ? 24.077 2.767 -4.199 1.00 83.81 175 LYS A O 1
ATOM 1350 N N . PHE A 1 176 ? 23.301 3.814 -2.366 1.00 87.00 176 PHE A N 1
ATOM 1351 C CA . PHE A 1 176 ? 23.947 2.936 -1.384 1.00 87.00 176 PHE A CA 1
ATOM 1352 C C . PHE A 1 176 ? 23.011 1.851 -0.839 1.00 87.00 176 PHE A C 1
ATOM 1354 O O . PHE A 1 176 ? 23.437 1.015 -0.042 1.00 87.00 176 PHE A O 1
ATOM 1361 N N . VAL A 1 177 ? 21.741 1.848 -1.250 1.00 89.56 177 VAL A N 1
ATOM 1362 C CA . VAL A 1 177 ? 20.768 0.840 -0.829 1.00 89.56 177 VAL A CA 1
ATOM 1363 C C . VAL A 1 177 ? 20.985 -0.455 -1.608 1.00 89.56 177 VAL A C 1
ATOM 1365 O O . VAL A 1 177 ? 21.136 -0.451 -2.829 1.00 89.56 177 VAL A O 1
ATOM 1368 N N . GLN A 1 178 ? 20.953 -1.585 -0.901 1.00 90.50 178 GLN A N 1
ATOM 1369 C CA . GLN A 1 178 ? 20.903 -2.893 -1.543 1.00 90.50 178 GLN A CA 1
ATOM 1370 C C . GLN A 1 178 ? 19.492 -3.190 -2.046 1.00 90.50 178 GLN A C 1
ATOM 1372 O O . GLN A 1 178 ? 18.533 -3.224 -1.273 1.00 90.50 178 GLN A O 1
ATOM 1377 N N . TYR A 1 179 ? 19.392 -3.442 -3.347 1.00 93.94 179 TYR A N 1
ATOM 1378 C CA . TYR A 1 179 ? 18.138 -3.796 -3.992 1.00 93.94 179 TYR A CA 1
ATOM 1379 C C . TYR A 1 179 ? 17.562 -5.109 -3.446 1.00 93.94 179 TYR A C 1
ATOM 1381 O O . TYR A 1 179 ? 18.261 -6.118 -3.345 1.00 93.94 179 TYR A O 1
ATOM 1389 N N . SER A 1 180 ? 16.254 -5.116 -3.200 1.00 94.69 180 SER A N 1
ATOM 1390 C CA . SER A 1 180 ? 15.456 -6.330 -3.006 1.00 94.69 180 SER A CA 1
ATOM 1391 C C . SER A 1 180 ? 14.038 -6.117 -3.544 1.00 94.69 180 SER A C 1
ATOM 1393 O O . SER A 1 180 ? 13.574 -4.978 -3.577 1.00 94.69 180 SER A O 1
ATOM 1395 N N . PRO A 1 181 ? 13.295 -7.165 -3.935 1.00 93.75 181 PRO A N 1
ATOM 1396 C CA . PRO A 1 181 ? 11.885 -7.008 -4.286 1.00 93.75 181 PRO A CA 1
ATOM 1397 C C . PRO A 1 181 ? 11.034 -6.418 -3.149 1.00 93.75 181 PRO A C 1
ATOM 1399 O O . PRO A 1 181 ? 10.011 -5.799 -3.425 1.00 93.75 181 PRO A O 1
ATOM 1402 N N . GLU A 1 182 ? 11.426 -6.587 -1.880 1.00 93.50 182 GLU A N 1
ATOM 1403 C CA . GLU A 1 182 ? 10.811 -6.000 -0.677 1.00 93.50 182 GLU A CA 1
ATOM 1404 C C . GLU A 1 182 ? 11.154 -4.531 -0.448 1.00 93.50 182 GLU A C 1
ATOM 1406 O O . GLU A 1 182 ? 10.369 -3.817 0.182 1.00 93.50 182 GLU A O 1
ATOM 1411 N N . PHE A 1 183 ? 12.276 -4.076 -0.998 1.00 95.12 183 PHE A N 1
ATOM 1412 C CA . PHE A 1 183 ? 12.710 -2.687 -0.995 1.00 95.12 183 PHE A CA 1
ATOM 1413 C C . PHE A 1 183 ? 13.363 -2.353 -2.346 1.00 95.12 183 PHE A C 1
ATOM 1415 O O . PHE A 1 183 ? 14.588 -2.445 -2.482 1.00 95.12 183 PHE A O 1
ATOM 1422 N N . PRO A 1 184 ? 12.561 -2.021 -3.376 1.00 93.19 184 PRO A N 1
ATOM 1423 C CA . PRO A 1 184 ? 13.000 -2.060 -4.766 1.00 93.19 184 PRO A CA 1
ATOM 1424 C C . PRO A 1 184 ? 13.676 -0.745 -5.180 1.00 93.19 184 PRO A C 1
ATOM 1426 O O . PRO A 1 184 ? 13.321 -0.122 -6.177 1.00 93.19 184 PRO A O 1
ATOM 1429 N N . VAL A 1 185 ? 14.660 -0.341 -4.377 1.00 92.94 185 VAL A N 1
ATOM 1430 C CA . VAL A 1 185 ? 15.493 0.854 -4.525 1.00 92.94 185 VAL A CA 1
ATOM 1431 C C . VAL A 1 185 ? 16.920 0.402 -4.890 1.00 92.94 185 VAL A C 1
ATOM 1433 O O . VAL A 1 185 ? 17.404 -0.569 -4.305 1.00 92.94 185 VAL A O 1
ATOM 1436 N N . PRO A 1 186 ? 17.613 1.061 -5.838 1.00 92.50 186 PRO A N 1
ATOM 1437 C CA . PRO A 1 186 ? 17.138 2.184 -6.644 1.00 92.50 186 PRO A CA 1
ATOM 1438 C C . PRO A 1 186 ? 16.030 1.775 -7.624 1.00 92.50 186 PRO A C 1
ATOM 1440 O O . PRO A 1 186 ? 16.027 0.664 -8.166 1.00 92.50 186 PRO A O 1
ATOM 1443 N N . HIS A 1 187 ? 15.098 2.704 -7.846 1.00 93.25 187 HIS A N 1
ATOM 1444 C CA . HIS A 1 187 ? 14.056 2.582 -8.869 1.00 93.25 187 HIS A CA 1
ATOM 1445 C C . HIS A 1 187 ? 14.676 2.453 -10.258 1.00 93.25 187 HIS A C 1
ATOM 1447 O O . HIS A 1 187 ? 15.810 2.861 -10.483 1.00 93.25 187 HIS A O 1
ATOM 1453 N N . ARG A 1 188 ? 13.948 1.878 -11.215 1.00 93.31 188 ARG A N 1
ATOM 1454 C CA . ARG A 1 188 ? 14.494 1.631 -12.556 1.00 93.31 188 ARG A CA 1
ATOM 1455 C C . ARG A 1 188 ? 13.560 2.125 -13.630 1.00 93.31 188 ARG A C 1
ATOM 1457 O O . ARG A 1 188 ? 12.352 1.902 -13.564 1.00 93.31 188 ARG A O 1
ATOM 1464 N N . LYS A 1 189 ? 14.111 2.747 -14.666 1.00 96.19 189 LYS A N 1
ATOM 1465 C CA . LYS A 1 189 ? 13.342 3.027 -15.875 1.00 96.19 189 LYS A CA 1
ATOM 1466 C C . LYS A 1 189 ? 12.759 1.732 -16.439 1.00 96.19 189 LYS A C 1
ATOM 1468 O O . LYS A 1 189 ? 13.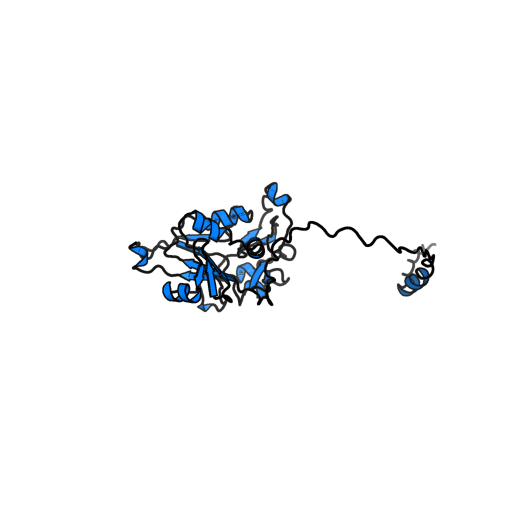412 0.693 -16.463 1.00 96.19 189 LYS A O 1
ATOM 1473 N N . GLY A 1 190 ? 11.533 1.807 -16.940 1.00 97.25 190 GLY A N 1
ATOM 1474 C CA . GLY A 1 190 ? 10.891 0.679 -17.601 1.00 97.25 190 GLY A CA 1
ATOM 1475 C C . GLY A 1 190 ? 10.205 -0.308 -16.657 1.00 97.25 190 GLY A C 1
ATOM 1476 O O . GLY A 1 190 ? 9.648 -1.288 -17.143 1.00 97.25 190 GLY A O 1
ATOM 1477 N N . THR A 1 191 ? 10.189 -0.069 -15.344 1.00 97.62 191 THR A N 1
ATOM 1478 C CA . THR A 1 191 ? 9.533 -0.963 -14.379 1.00 97.62 191 THR A CA 1
ATOM 1479 C C . THR A 1 191 ? 8.200 -0.406 -13.882 1.00 97.62 191 THR A C 1
ATOM 1481 O O . THR A 1 191 ? 7.929 0.798 -13.934 1.00 97.62 191 THR A O 1
ATOM 1484 N N . VAL A 1 192 ? 7.325 -1.319 -13.451 1.00 98.00 192 VAL A N 1
ATOM 1485 C CA . VAL A 1 192 ? 6.051 -0.994 -12.797 1.00 98.00 192 VAL A CA 1
ATOM 1486 C C . VAL A 1 192 ? 6.244 -1.035 -11.288 1.00 98.00 192 VAL A C 1
ATOM 1488 O O . VAL A 1 192 ? 6.775 -2.008 -10.766 1.00 98.00 192 VAL A O 1
ATOM 1491 N N . GLU A 1 193 ? 5.708 -0.041 -10.596 1.00 96.88 193 GLU A N 1
ATOM 1492 C CA . GLU A 1 193 ? 5.809 0.120 -9.150 1.00 96.88 193 GLU A CA 1
ATOM 1493 C C . GLU A 1 193 ? 4.428 0.196 -8.504 1.00 96.88 193 GLU A C 1
ATOM 1495 O O . GLU A 1 193 ? 3.418 0.475 -9.160 1.00 96.88 193 GLU A O 1
ATOM 1500 N N . LYS A 1 194 ? 4.363 -0.091 -7.204 1.00 97.88 194 LYS A N 1
ATOM 1501 C CA . LYS A 1 194 ? 3.131 -0.030 -6.409 1.00 97.88 194 LYS A CA 1
ATOM 1502 C C . LYS A 1 194 ? 3.439 -0.141 -4.919 1.00 97.88 194 LYS A C 1
ATOM 1504 O O . LYS A 1 194 ? 4.476 -0.672 -4.531 1.00 97.88 194 LYS A O 1
ATOM 1509 N N . CYS A 1 195 ? 2.459 0.204 -4.084 1.00 97.94 195 CYS A N 1
ATOM 1510 C CA . CYS A 1 195 ? 2.498 -0.131 -2.662 1.00 97.94 195 CYS A CA 1
ATOM 1511 C C . CYS A 1 195 ? 2.723 -1.639 -2.453 1.00 97.94 195 CYS A C 1
ATOM 1513 O O . CYS A 1 195 ? 2.158 -2.491 -3.150 1.00 97.94 195 CYS A O 1
ATOM 1515 N N . MET A 1 196 ? 3.554 -1.967 -1.471 1.00 96.88 196 MET A N 1
ATOM 1516 C CA . MET A 1 196 ? 3.959 -3.330 -1.120 1.00 96.88 196 MET A CA 1
ATOM 1517 C C . MET A 1 196 ? 3.800 -3.622 0.371 1.00 96.88 196 MET A C 1
ATOM 1519 O O . MET A 1 196 ? 4.550 -4.420 0.920 1.00 96.88 196 MET A O 1
ATOM 1523 N N . PHE A 1 197 ? 2.882 -2.908 1.036 1.00 97.69 197 PHE A N 1
ATOM 1524 C CA . PHE A 1 197 ? 2.699 -2.970 2.493 1.00 97.69 197 PHE A CA 1
ATOM 1525 C C . PHE A 1 197 ? 3.998 -2.758 3.282 1.00 97.69 197 PHE A C 1
ATOM 1527 O O . PHE A 1 197 ? 4.142 -3.261 4.388 1.00 97.69 197 PHE A O 1
ATOM 1534 N N . CYS A 1 198 ? 4.948 -2.006 2.711 1.00 97.44 198 CYS A N 1
ATOM 1535 C CA . CYS A 1 198 ? 6.284 -1.834 3.274 1.00 97.44 198 CYS A CA 1
ATOM 1536 C C . CYS A 1 198 ? 6.898 -3.178 3.712 1.00 97.44 198 CYS A C 1
ATOM 1538 O O . CYS A 1 198 ? 7.350 -3.298 4.848 1.00 97.44 198 CYS A O 1
ATOM 1540 N N . ALA A 1 199 ? 6.870 -4.193 2.838 1.00 95.81 199 ALA A N 1
ATOM 1541 C CA . ALA A 1 199 ? 7.335 -5.551 3.135 1.00 95.81 199 ALA A CA 1
ATOM 1542 C C . ALA A 1 199 ? 8.702 -5.589 3.848 1.00 95.81 199 ALA A C 1
ATOM 1544 O O . ALA A 1 199 ? 8.892 -6.378 4.773 1.00 95.81 199 ALA A O 1
ATOM 1545 N N . HIS A 1 200 ? 9.623 -4.685 3.491 1.00 95.25 200 HIS A N 1
ATOM 1546 C CA . HIS A 1 200 ? 10.913 -4.533 4.168 1.00 95.25 200 HIS A CA 1
ATOM 1547 C C . HIS A 1 200 ? 10.783 -4.222 5.666 1.00 95.25 200 HIS A C 1
ATOM 1549 O O . HIS A 1 200 ? 11.500 -4.804 6.473 1.00 95.25 200 HIS A O 1
ATOM 1555 N N . ARG A 1 201 ? 9.842 -3.355 6.056 1.00 96.19 201 ARG A N 1
ATOM 1556 C CA . ARG A 1 201 ? 9.562 -2.987 7.455 1.00 96.19 201 ARG A CA 1
ATOM 1557 C C . ARG A 1 201 ? 8.881 -4.106 8.211 1.00 96.19 201 ARG A C 1
ATOM 1559 O O . ARG A 1 201 ? 9.282 -4.417 9.328 1.00 96.19 201 ARG A O 1
ATOM 1566 N N . VAL A 1 202 ? 7.888 -4.723 7.581 1.00 94.00 202 VAL A N 1
ATOM 1567 C CA . VAL A 1 202 ? 7.098 -5.799 8.186 1.00 94.00 202 VAL A CA 1
ATOM 1568 C C . VAL A 1 202 ? 7.996 -6.986 8.539 1.00 94.00 202 VAL A C 1
ATOM 1570 O O . VAL A 1 202 ? 7.911 -7.512 9.646 1.00 94.00 202 VAL A O 1
ATOM 1573 N N . LYS A 1 203 ? 8.958 -7.319 7.670 1.00 91.62 203 LYS A N 1
ATOM 1574 C CA . LYS A 1 203 ? 9.993 -8.334 7.930 1.00 91.62 203 LYS A CA 1
ATOM 1575 C C . LYS A 1 203 ? 10.878 -8.013 9.143 1.00 91.62 203 LYS A C 1
ATOM 1577 O O . LYS A 1 203 ? 11.397 -8.924 9.777 1.00 91.62 203 LYS A O 1
ATOM 1582 N N . MET A 1 204 ? 11.034 -6.732 9.477 1.00 93.00 204 MET A N 1
ATOM 1583 C CA . MET A 1 204 ? 11.767 -6.249 10.654 1.00 93.00 204 MET A CA 1
ATOM 1584 C C . MET A 1 204 ? 10.866 -6.042 11.885 1.00 93.00 204 MET A C 1
ATOM 1586 O O . MET A 1 204 ? 11.315 -5.469 12.875 1.00 93.00 204 MET A O 1
ATOM 1590 N N . GLY A 1 205 ? 9.592 -6.451 11.836 1.00 92.62 205 GLY A N 1
ATOM 1591 C CA . GLY A 1 205 ? 8.639 -6.249 12.932 1.00 92.62 205 GLY A CA 1
ATOM 1592 C C . GLY A 1 205 ? 8.185 -4.797 13.109 1.00 92.62 205 GLY A C 1
ATOM 1593 O O . GLY A 1 205 ? 7.718 -4.431 14.184 1.00 92.62 205 GLY A O 1
ATOM 1594 N N . ARG A 1 206 ? 8.329 -3.956 12.076 1.00 95.75 206 ARG A N 1
ATOM 1595 C CA . ARG A 1 206 ? 7.895 -2.552 12.083 1.00 95.75 206 ARG A CA 1
ATOM 1596 C C . ARG A 1 206 ? 6.615 -2.360 11.280 1.00 95.75 206 ARG A C 1
ATOM 1598 O O . ARG A 1 206 ? 6.385 -3.043 10.281 1.00 95.75 206 ARG A O 1
ATOM 1605 N N . LEU A 1 207 ? 5.811 -1.377 11.679 1.00 97.31 207 LEU A N 1
ATOM 1606 C CA . LEU A 1 207 ? 4.598 -1.016 10.953 1.00 97.31 207 LEU A CA 1
ATOM 1607 C C . LEU A 1 207 ? 4.940 -0.337 9.622 1.00 97.31 207 LEU A C 1
ATOM 1609 O O . LEU A 1 207 ? 5.992 0.299 9.512 1.00 97.31 207 LEU A O 1
ATOM 1613 N N . PRO A 1 208 ? 4.075 -0.437 8.598 1.00 98.25 208 PRO A N 1
ATOM 1614 C CA . PRO A 1 208 ? 4.232 0.330 7.370 1.00 98.25 208 PRO A CA 1
ATOM 1615 C C . PRO A 1 208 ? 4.376 1.829 7.654 1.00 98.25 208 PRO A C 1
ATOM 1617 O O . PRO A 1 208 ? 3.685 2.370 8.513 1.00 98.25 208 PRO A O 1
ATOM 1620 N N . GLY A 1 209 ? 5.227 2.527 6.897 1.00 97.88 209 GLY A N 1
ATOM 1621 C CA . GLY A 1 209 ? 5.493 3.951 7.146 1.00 97.88 209 GLY A CA 1
ATOM 1622 C C . GLY A 1 209 ? 4.242 4.833 7.042 1.00 97.88 209 GLY A C 1
ATOM 1623 O O . GLY A 1 209 ? 4.129 5.835 7.737 1.00 97.88 209 GLY A O 1
ATOM 1624 N N . CYS A 1 210 ? 3.260 4.438 6.224 1.00 98.06 210 CYS A N 1
ATOM 1625 C CA . CYS A 1 210 ? 1.978 5.137 6.143 1.00 98.06 210 CYS A CA 1
ATOM 1626 C C . CYS A 1 210 ? 1.112 4.990 7.406 1.00 98.06 210 CYS A C 1
ATOM 1628 O O . CYS A 1 210 ? 0.336 5.899 7.688 1.00 98.06 210 CYS A O 1
ATOM 1630 N N . VAL A 1 211 ? 1.246 3.884 8.144 1.00 98.31 211 VAL A N 1
ATOM 1631 C CA . VAL A 1 211 ? 0.547 3.628 9.413 1.00 98.31 211 VAL A CA 1
ATOM 1632 C C . VAL A 1 211 ? 1.178 4.469 10.515 1.00 98.31 211 VAL A C 1
ATOM 1634 O O . VAL A 1 211 ? 0.482 5.269 11.132 1.00 98.31 211 VAL A O 1
ATOM 1637 N N . GLU A 1 212 ? 2.503 4.368 10.683 1.00 97.81 212 GLU A N 1
ATOM 1638 C CA . GLU A 1 212 ? 3.245 5.157 11.681 1.00 97.81 212 GLU A CA 1
ATOM 1639 C C . GLU A 1 212 ? 3.001 6.658 11.486 1.00 97.81 212 GLU A C 1
ATOM 1641 O O . GLU A 1 212 ? 2.623 7.349 12.425 1.00 97.81 212 GLU A O 1
ATOM 1646 N N . ALA A 1 213 ? 3.088 7.156 10.250 1.00 98.00 213 ALA A N 1
ATOM 1647 C CA . ALA A 1 213 ? 2.871 8.574 9.973 1.00 98.00 213 ALA A CA 1
ATOM 1648 C C . ALA A 1 213 ? 1.423 9.040 10.192 1.00 98.00 213 ALA A C 1
ATOM 1650 O O . ALA A 1 213 ? 1.194 10.216 10.468 1.00 98.00 213 ALA A O 1
ATOM 1651 N N . CYS A 1 214 ? 0.434 8.155 10.034 1.00 97.88 214 CYS A N 1
ATOM 1652 C CA . CYS A 1 214 ? -0.961 8.482 10.329 1.00 97.88 214 CYS A CA 1
ATOM 1653 C C . CYS A 1 214 ? -1.191 8.632 11.840 1.00 97.88 214 CYS A C 1
ATOM 1655 O O . CYS A 1 214 ? -1.940 9.514 12.264 1.00 97.88 214 CYS A O 1
ATOM 1657 N N . HIS A 1 215 ? -0.529 7.791 12.635 1.00 96.75 215 HIS A N 1
ATOM 1658 C CA . HIS A 1 215 ? -0.536 7.869 14.091 1.00 96.75 215 HIS A CA 1
ATOM 1659 C C . HIS A 1 215 ? 0.219 9.099 14.606 1.00 96.75 215 HIS A C 1
ATOM 1661 O O . HIS A 1 215 ? -0.327 9.871 15.387 1.00 96.75 215 HIS A O 1
ATOM 1667 N N . GLU A 1 216 ? 1.431 9.351 14.105 1.00 96.50 216 GLU A N 1
ATOM 1668 C CA . GLU A 1 216 ? 2.232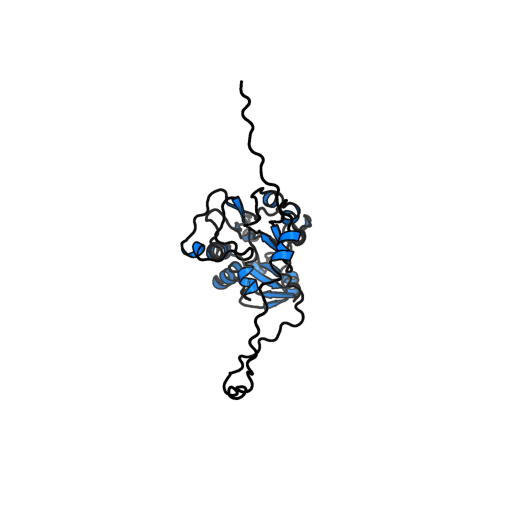 10.534 14.460 1.00 96.50 216 GLU A CA 1
ATOM 1669 C C . GLU A 1 216 ? 1.518 11.855 14.127 1.00 96.50 216 GLU A C 1
ATOM 1671 O O . GLU A 1 216 ? 1.742 12.870 14.782 1.00 96.50 216 GLU A O 1
ATOM 1676 N N . ALA A 1 217 ? 0.646 11.846 13.116 1.00 95.50 217 ALA A N 1
ATOM 1677 C CA . ALA A 1 217 ? -0.196 12.984 12.760 1.00 95.50 217 ALA A CA 1
ATOM 1678 C C . ALA A 1 217 ? -1.448 13.141 13.649 1.00 95.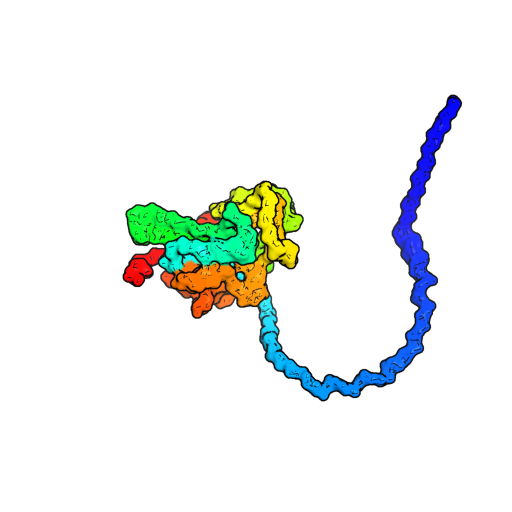50 217 ALA A C 1
ATOM 1680 O O . ALA A 1 217 ? -2.142 14.145 13.526 1.00 95.50 217 ALA A O 1
ATOM 1681 N N . GLY A 1 218 ? -1.738 12.183 14.536 1.00 94.81 218 GLY A N 1
ATOM 1682 C CA . GLY A 1 218 ? -2.855 12.234 15.481 1.00 94.81 218 GLY A CA 1
ATOM 1683 C C . GLY A 1 218 ? -4.209 11.774 14.931 1.00 94.81 218 GLY A C 1
ATOM 1684 O O . GLY A 1 218 ? -5.224 12.051 15.562 1.00 94.81 218 GLY A O 1
ATOM 1685 N N . HIS A 1 219 ? -4.250 11.094 13.777 1.00 91.69 219 HIS A N 1
ATOM 1686 C CA . HIS A 1 219 ? -5.511 10.661 13.151 1.00 91.69 219 HIS A CA 1
ATOM 1687 C C . HIS A 1 219 ? -5.844 9.186 13.373 1.00 91.69 219 HIS A C 1
ATOM 1689 O O . HIS A 1 219 ? -7.007 8.826 13.279 1.00 91.69 219 HIS A O 1
ATOM 1695 N N . ASP A 1 220 ? -4.853 8.322 13.632 1.00 94.81 220 ASP A N 1
ATOM 1696 C CA . ASP A 1 220 ? -5.076 6.902 13.972 1.00 94.81 220 ASP A CA 1
ATOM 1697 C C . ASP A 1 220 ? -5.901 6.091 12.930 1.00 94.81 220 ASP A C 1
ATOM 1699 O O . ASP A 1 220 ? -6.377 4.996 13.217 1.00 94.81 220 ASP A O 1
ATOM 1703 N N . ALA A 1 221 ? -6.034 6.598 11.695 1.00 96.75 221 ALA A N 1
ATOM 1704 C CA . ALA A 1 221 ? -6.983 6.109 10.690 1.00 96.75 221 ALA A CA 1
ATOM 1705 C C . ALA A 1 221 ? -6.561 4.833 9.942 1.00 96.75 221 ALA A C 1
ATOM 1707 O O . ALA A 1 221 ? -7.386 4.205 9.283 1.00 96.75 221 ALA A O 1
ATOM 1708 N N . ILE A 1 222 ? -5.282 4.454 9.963 1.00 98.31 222 ILE A N 1
ATOM 1709 C CA . ILE A 1 222 ? -4.781 3.293 9.215 1.00 98.31 222 ILE A CA 1
ATOM 1710 C C . ILE A 1 222 ? -4.307 2.245 10.214 1.00 98.31 222 ILE A C 1
ATOM 1712 O O . ILE A 1 222 ? -3.371 2.485 10.967 1.00 98.31 222 ILE A O 1
ATOM 1716 N N . TYR A 1 223 ? -4.913 1.066 10.170 1.00 98.62 223 TYR A N 1
ATOM 1717 C CA . TYR A 1 223 ? -4.516 -0.107 10.935 1.00 98.62 223 TYR A CA 1
ATOM 1718 C C . TYR A 1 223 ? -3.845 -1.124 10.014 1.00 98.62 223 TYR A C 1
ATOM 1720 O O . TYR A 1 223 ? -4.208 -1.276 8.845 1.00 98.62 223 TYR A O 1
ATOM 1728 N N . PHE A 1 224 ? -2.887 -1.870 10.549 1.00 98.56 224 PHE A N 1
ATOM 1729 C CA . PHE A 1 224 ? -2.190 -2.939 9.850 1.00 98.56 224 PHE A CA 1
ATOM 1730 C C . PHE A 1 224 ? -1.961 -4.129 10.778 1.00 98.56 224 PHE A C 1
ATOM 1732 O O . PHE A 1 224 ? -1.751 -3.957 11.978 1.00 98.56 224 PHE A O 1
ATOM 1739 N N . GLY A 1 225 ? -2.008 -5.344 10.240 1.00 97.38 225 GLY A N 1
ATOM 1740 C CA . GLY A 1 225 ? -1.752 -6.541 11.034 1.00 97.38 225 GLY A CA 1
ATOM 1741 C C . GLY A 1 225 ? -2.030 -7.837 10.293 1.00 97.38 225 GLY A C 1
ATOM 1742 O O . GLY A 1 225 ? -2.043 -7.871 9.064 1.00 97.38 225 GLY A O 1
ATOM 1743 N N . ASP A 1 226 ? -2.229 -8.907 11.054 1.00 96.75 226 ASP A N 1
ATOM 1744 C CA . ASP A 1 226 ? -2.333 -10.274 10.553 1.00 96.75 226 ASP A CA 1
ATOM 1745 C C . ASP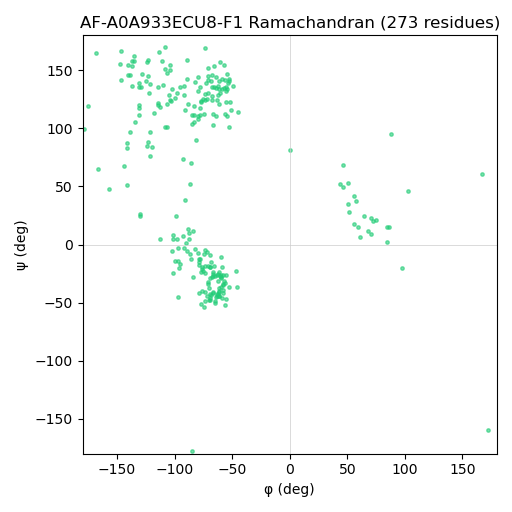 A 1 226 ? -3.752 -10.820 10.749 1.00 96.75 226 ASP A C 1
ATOM 1747 O O . ASP A 1 226 ? -4.244 -10.976 11.871 1.00 96.75 226 ASP A O 1
ATOM 1751 N N . ALA A 1 227 ? -4.406 -11.156 9.639 1.00 95.94 227 ALA A N 1
ATOM 1752 C CA . ALA A 1 227 ? -5.733 -11.751 9.650 1.00 95.94 227 ALA A CA 1
ATOM 1753 C C . ALA A 1 227 ? -5.753 -13.157 10.261 1.00 95.94 227 ALA A C 1
ATOM 1755 O O . ALA A 1 227 ? -6.778 -13.543 10.818 1.00 95.94 227 ALA A O 1
ATOM 1756 N N . ASN A 1 228 ? -4.648 -13.909 10.203 1.00 95.50 228 ASN A N 1
ATOM 1757 C CA . ASN A 1 228 ? -4.578 -15.244 10.802 1.00 95.50 228 ASN A CA 1
ATOM 1758 C C . ASN A 1 228 ? -4.565 -15.186 12.335 1.00 95.50 228 ASN A C 1
ATOM 1760 O O . ASN A 1 228 ? -5.123 -16.071 12.979 1.00 95.50 228 ASN A O 1
ATOM 1764 N N . GLU A 1 229 ? -3.983 -14.130 12.907 1.00 95.62 229 GLU A N 1
ATOM 1765 C CA . GLU A 1 229 ? -4.017 -13.857 14.351 1.00 95.62 229 GLU A CA 1
ATOM 1766 C C . GLU A 1 229 ? -5.263 -13.070 14.768 1.00 95.62 229 GLU A C 1
ATOM 1768 O O . GLU A 1 229 ? -5.520 -12.903 15.957 1.00 95.62 229 GLU A O 1
ATOM 1773 N N . ASN A 1 230 ? -6.055 -12.586 13.802 1.00 97.12 230 ASN A N 1
ATOM 1774 C CA . ASN A 1 230 ? -7.207 -11.718 14.036 1.00 97.12 230 ASN A CA 1
ATOM 1775 C C . ASN A 1 230 ? -6.825 -10.426 14.791 1.00 97.12 230 ASN A C 1
ATOM 1777 O O . ASN A 1 230 ? -7.598 -9.946 15.619 1.00 97.12 230 ASN A O 1
ATOM 1781 N N . LEU A 1 231 ? -5.650 -9.851 14.507 1.00 97.50 231 LEU A N 1
ATOM 1782 C CA . LEU A 1 231 ? -5.125 -8.661 15.188 1.00 97.50 231 LEU A CA 1
ATOM 1783 C C . LEU A 1 231 ? -4.641 -7.606 14.192 1.00 97.50 231 LEU A C 1
ATOM 1785 O O . LEU A 1 231 ? -3.918 -7.919 13.246 1.00 97.50 231 LEU A O 1
ATOM 1789 N N . VAL A 1 232 ? -4.995 -6.347 14.447 1.00 98.25 232 VAL A N 1
ATOM 1790 C CA . VAL A 1 232 ? -4.478 -5.172 13.731 1.00 98.25 232 VAL A CA 1
ATOM 1791 C C . VAL A 1 232 ? -4.151 -4.045 14.707 1.00 98.25 232 VAL A C 1
ATOM 1793 O O . VAL A 1 232 ? -4.732 -3.957 15.787 1.00 98.25 232 VAL A O 1
ATOM 1796 N N . THR A 1 233 ? -3.213 -3.179 14.334 1.00 97.88 233 THR A N 1
ATOM 1797 C CA . THR A 1 233 ? -2.795 -2.023 15.131 1.00 97.88 233 THR A CA 1
ATOM 1798 C C . THR A 1 233 ? -2.580 -0.798 14.254 1.00 97.88 233 THR A C 1
ATOM 1800 O O . THR A 1 233 ? -2.134 -0.910 13.113 1.00 97.88 233 THR A O 1
ATOM 1803 N N . ASN A 1 234 ? -2.890 0.374 14.795 1.00 96.50 234 ASN A N 1
ATOM 1804 C CA . ASN A 1 234 ? -2.566 1.678 14.218 1.00 96.50 234 ASN A CA 1
ATOM 1805 C C . ASN A 1 234 ? -1.291 2.290 14.833 1.00 96.50 234 ASN A C 1
ATOM 1807 O O . ASN A 1 234 ? -0.951 3.418 14.510 1.00 96.50 234 ASN A O 1
ATOM 1811 N N . GLY A 1 235 ? -0.580 1.572 15.713 1.00 93.88 235 GLY A N 1
ATOM 1812 C CA . GLY A 1 235 ? 0.584 2.073 16.458 1.00 93.88 235 GLY A CA 1
ATOM 1813 C C . GLY A 1 235 ? 0.266 2.558 17.877 1.00 93.88 235 GLY A C 1
ATOM 1814 O O . GLY A 1 235 ? 1.159 2.569 18.719 1.00 93.88 235 GLY A O 1
ATOM 1815 N N . LYS A 1 236 ? -1.001 2.870 18.171 1.00 95.56 236 LYS A N 1
ATOM 1816 C CA . LYS A 1 236 ? -1.481 3.269 19.503 1.00 95.56 236 LYS A CA 1
ATOM 1817 C C . LYS A 1 236 ? -2.084 2.107 20.277 1.00 95.56 236 LYS A C 1
ATOM 1819 O O . LYS A 1 236 ? -1.816 1.928 21.461 1.00 95.56 236 LYS A O 1
ATOM 1824 N N . GLU A 1 237 ? -2.920 1.329 19.604 1.00 96.06 237 GLU A N 1
ATOM 1825 C CA . GLU A 1 237 ? -3.682 0.234 20.196 1.00 96.06 237 GLU A CA 1
ATOM 1826 C C . GLU A 1 237 ? -3.628 -1.012 19.315 1.00 96.06 237 GLU A C 1
ATOM 1828 O O . GLU A 1 237 ? -3.382 -0.937 18.109 1.00 96.06 237 GLU A O 1
ATOM 1833 N N . VAL A 1 238 ? -3.866 -2.172 19.922 1.00 97.81 238 VAL A N 1
ATOM 1834 C CA . VAL A 1 238 ? -4.010 -3.449 19.219 1.00 97.81 238 VAL A CA 1
ATOM 1835 C C . VAL A 1 238 ? -5.445 -3.915 19.406 1.00 97.81 238 VAL A C 1
ATOM 1837 O O . VAL A 1 238 ? -5.899 -4.101 20.535 1.00 97.81 238 VAL A O 1
ATOM 1840 N N . VAL A 1 239 ? -6.155 -4.120 18.302 1.00 97.62 239 VAL A N 1
ATOM 1841 C CA . VAL A 1 239 ? -7.575 -4.483 18.302 1.00 97.62 239 VAL A CA 1
ATOM 1842 C C . VAL A 1 239 ? -7.812 -5.769 17.524 1.00 97.62 239 VAL A C 1
ATOM 1844 O O . VAL A 1 239 ? -7.034 -6.154 16.646 1.00 97.62 239 VAL A O 1
ATOM 1847 N N . LYS A 1 240 ? -8.919 -6.446 17.839 1.00 98.25 240 LYS A N 1
ATOM 1848 C CA . LYS A 1 240 ? -9.352 -7.622 17.083 1.00 98.25 240 LYS A CA 1
ATOM 1849 C C . LYS A 1 240 ? -9.886 -7.194 15.721 1.00 98.25 240 LYS A C 1
ATOM 1851 O O . LYS A 1 240 ? -10.831 -6.411 15.657 1.00 98.25 240 LYS A O 1
ATOM 1856 N N . LEU A 1 241 ? -9.341 -7.760 14.645 1.00 97.81 241 LEU A N 1
ATOM 1857 C CA . LEU A 1 241 ? -9.726 -7.427 13.267 1.00 97.81 241 LEU A CA 1
ATOM 1858 C C . LEU A 1 241 ? -11.231 -7.618 13.033 1.00 97.81 241 LEU A C 1
ATOM 1860 O O . LEU A 1 241 ? -11.919 -6.712 12.581 1.00 97.81 241 LEU A O 1
ATOM 1864 N N . THR A 1 242 ? -11.752 -8.793 13.376 1.00 97.50 242 THR A N 1
ATOM 1865 C CA . THR A 1 242 ? -13.179 -9.135 13.233 1.00 97.50 242 THR A CA 1
ATOM 1866 C C . THR A 1 242 ? -14.095 -8.188 14.002 1.00 97.50 242 THR A C 1
ATOM 1868 O O . THR A 1 242 ? -15.145 -7.812 13.488 1.00 97.50 242 THR A O 1
ATOM 1871 N N . GLN A 1 243 ? -13.691 -7.767 15.202 1.00 96.69 243 GLN A N 1
ATOM 1872 C CA . GLN A 1 243 ? -14.455 -6.813 16.001 1.00 96.69 243 GLN A CA 1
ATOM 1873 C C . GLN A 1 243 ? -14.443 -5.420 15.365 1.00 96.69 243 GLN A C 1
ATOM 1875 O O . GLN A 1 243 ? -15.504 -4.819 15.225 1.00 96.69 243 GLN A O 1
ATOM 1880 N N . LEU A 1 244 ? -13.272 -4.944 14.930 1.00 96.19 244 LEU A N 1
ATOM 1881 C CA . LEU A 1 244 ? -13.122 -3.653 14.259 1.00 96.19 244 LEU A CA 1
ATOM 1882 C C . LEU A 1 244 ? -13.981 -3.580 12.987 1.00 96.19 244 LEU A C 1
ATOM 1884 O O . LEU A 1 244 ? -14.707 -2.611 12.784 1.00 96.19 244 LEU A O 1
ATOM 1888 N N . LEU A 1 245 ? -13.954 -4.630 12.158 1.00 96.38 245 LEU A N 1
ATOM 1889 C CA . LEU A 1 245 ? -14.764 -4.703 10.940 1.00 96.38 245 LEU A CA 1
ATOM 1890 C C . LEU A 1 245 ? -16.266 -4.776 11.240 1.00 96.38 245 LEU A C 1
ATOM 1892 O O . LEU A 1 245 ? -17.049 -4.129 10.552 1.00 96.38 245 LEU A O 1
ATOM 1896 N N . ALA A 1 246 ? -16.682 -5.536 12.256 1.00 93.69 246 ALA A N 1
ATOM 1897 C CA . ALA A 1 246 ? -18.094 -5.636 12.621 1.00 93.69 246 ALA A CA 1
ATOM 1898 C C . ALA A 1 246 ? -18.648 -4.306 13.160 1.00 93.69 246 ALA A C 1
ATOM 1900 O O . ALA A 1 246 ? -19.756 -3.915 12.804 1.00 93.69 246 ALA A O 1
ATOM 1901 N N . GLN A 1 247 ? -17.875 -3.606 13.994 1.00 90.62 247 GLN A N 1
ATOM 1902 C CA . GLN A 1 247 ? -18.282 -2.343 14.616 1.00 90.62 247 GLN A CA 1
ATOM 1903 C C . GLN A 1 247 ? -18.223 -1.160 13.640 1.00 90.62 247 GLN A C 1
ATOM 1905 O O . GLN A 1 247 ? -19.119 -0.324 13.643 1.00 90.62 247 GLN A O 1
ATOM 1910 N N . GLY A 1 248 ? -17.198 -1.099 12.786 1.00 85.50 248 GLY A N 1
ATOM 1911 C CA . GLY A 1 248 ? -16.986 0.001 11.839 1.00 85.50 248 GLY A CA 1
ATOM 1912 C C . GLY A 1 248 ? -17.679 -0.166 10.483 1.00 85.50 248 GLY A C 1
ATOM 1913 O O . GLY A 1 248 ? -17.332 0.542 9.540 1.00 85.50 248 GLY A O 1
ATOM 1914 N N . HIS A 1 249 ? -18.609 -1.121 10.349 1.00 89.12 249 HIS A N 1
ATOM 1915 C CA . HIS A 1 249 ? -19.253 -1.465 9.072 1.00 89.12 249 HIS A CA 1
ATOM 1916 C C . HIS A 1 249 ? -18.229 -1.698 7.946 1.00 89.12 249 HIS A C 1
ATOM 1918 O O . HIS A 1 249 ? -18.274 -1.077 6.882 1.00 89.12 249 HIS A O 1
ATOM 1924 N N . GLY A 1 250 ? -17.267 -2.579 8.223 1.00 93.62 250 GLY A N 1
ATOM 1925 C CA . GLY A 1 250 ? -16.148 -2.881 7.347 1.00 93.62 250 GLY A CA 1
ATOM 1926 C C . GLY A 1 250 ? -16.592 -3.431 5.992 1.00 93.62 250 GLY A C 1
ATOM 1927 O O . GLY A 1 250 ? -17.360 -4.390 5.928 1.00 93.62 250 GLY A O 1
ATOM 1928 N N . TYR A 1 251 ? -16.059 -2.870 4.910 1.00 94.75 251 TYR A N 1
ATOM 1929 C CA . TYR A 1 251 ? -16.301 -3.336 3.544 1.00 94.75 251 TYR A CA 1
ATOM 1930 C C . TYR A 1 251 ? -15.004 -3.394 2.732 1.00 94.75 251 TYR A C 1
ATOM 1932 O O . TYR A 1 251 ? -13.992 -2.781 3.087 1.00 94.75 251 TYR A O 1
ATOM 1940 N N . LYS A 1 252 ? -15.022 -4.133 1.619 1.00 95.75 252 LYS A N 1
ATOM 1941 C CA . LYS A 1 252 ? -13.924 -4.146 0.645 1.00 95.75 252 LYS A CA 1
ATOM 1942 C C . LYS A 1 252 ? -14.296 -3.291 -0.557 1.00 95.75 252 LYS A C 1
ATOM 1944 O O . LYS A 1 252 ? -15.386 -3.406 -1.111 1.00 95.75 252 LYS A O 1
ATOM 1949 N N . TYR A 1 253 ? -13.371 -2.444 -0.990 1.00 95.12 253 TYR A N 1
ATOM 1950 C CA . TYR A 1 253 ? -13.585 -1.626 -2.177 1.00 95.12 253 TYR A CA 1
ATOM 1951 C C . TYR A 1 253 ? -13.629 -2.502 -3.437 1.00 95.12 253 TYR A C 1
ATOM 1953 O O . TYR A 1 253 ? -12.705 -3.278 -3.671 1.00 95.12 253 TYR A O 1
ATOM 1961 N N . LYS A 1 254 ? -14.684 -2.344 -4.248 1.00 95.81 254 LYS A N 1
ATOM 1962 C CA . LYS A 1 254 ? -14.949 -3.127 -5.469 1.00 95.81 254 LYS A CA 1
ATOM 1963 C C . LYS A 1 254 ? -15.006 -4.646 -5.247 1.00 95.81 254 LYS A C 1
ATOM 1965 O O . LYS A 1 254 ? -14.435 -5.421 -6.019 1.00 95.81 254 LYS A O 1
ATOM 1970 N N . GLU A 1 255 ? -15.646 -5.079 -4.162 1.00 95.00 255 GLU A N 1
ATOM 1971 C CA . GLU A 1 255 ? -15.771 -6.500 -3.816 1.00 95.00 255 GLU A CA 1
ATOM 1972 C C . GLU A 1 255 ? -16.442 -7.330 -4.923 1.00 95.00 255 GLU A C 1
ATOM 1974 O O . GLU A 1 255 ? -16.056 -8.476 -5.151 1.00 95.00 255 GLU A O 1
ATOM 1979 N N . GLU A 1 256 ? -17.357 -6.724 -5.682 1.00 96.62 256 GLU A N 1
ATOM 1980 C CA . GLU A 1 256 ? -18.068 -7.328 -6.812 1.00 96.62 256 GLU A CA 1
ATOM 1981 C C . GLU A 1 256 ? -17.151 -7.836 -7.935 1.00 96.62 256 GLU A C 1
ATOM 1983 O O . GLU A 1 256 ? -17.558 -8.683 -8.725 1.00 96.62 256 GLU A O 1
ATOM 1988 N N . LEU A 1 257 ? -15.903 -7.358 -8.003 1.00 97.06 257 LEU A N 1
ATOM 1989 C CA . LEU A 1 257 ? -14.925 -7.790 -9.005 1.00 97.06 257 LEU A CA 1
ATOM 1990 C C . LEU A 1 257 ? -14.212 -9.100 -8.645 1.00 97.06 257 LEU A C 1
ATOM 1992 O O . LEU A 1 257 ? -13.378 -9.567 -9.420 1.00 97.06 257 LEU A O 1
ATOM 1996 N N . GLY A 1 258 ? -14.475 -9.675 -7.468 1.00 97.31 258 GLY A N 1
ATOM 1997 C CA . GLY A 1 258 ? -13.950 -10.987 -7.081 1.00 97.31 258 GLY A CA 1
ATOM 1998 C C . GLY A 1 258 ? -12.435 -11.040 -6.854 1.00 97.31 258 GLY A C 1
ATOM 1999 O O . GLY A 1 258 ? -11.883 -12.121 -6.693 1.00 97.31 258 GLY A O 1
ATOM 2000 N N . THR A 1 259 ? -11.734 -9.899 -6.787 1.00 97.75 259 THR A N 1
ATOM 2001 C CA . THR A 1 259 ? -10.270 -9.892 -6.583 1.00 97.75 259 THR A CA 1
ATOM 2002 C C . THR A 1 259 ? -9.852 -10.235 -5.148 1.00 97.75 259 THR A C 1
ATOM 2004 O O . THR A 1 259 ? -8.663 -10.320 -4.855 1.00 97.75 259 THR A O 1
ATOM 2007 N N . HIS A 1 260 ? -10.811 -10.340 -4.223 1.00 97.44 260 HIS A N 1
ATOM 2008 C CA . HIS A 1 260 ? -10.592 -10.547 -2.786 1.00 97.44 260 HIS A CA 1
ATOM 2009 C C . HIS A 1 260 ? -9.505 -9.617 -2.186 1.00 97.44 260 HIS A C 1
ATOM 2011 O O . HIS A 1 260 ? -8.411 -10.072 -1.834 1.00 97.44 260 HIS A O 1
ATOM 2017 N N . PRO A 1 261 ? -9.761 -8.292 -2.106 1.00 98.06 261 PRO A N 1
ATOM 2018 C CA . PRO A 1 261 ? -8.851 -7.325 -1.482 1.00 98.06 261 PRO A CA 1
ATOM 2019 C C . PRO A 1 261 ? -8.473 -7.676 -0.040 1.00 98.06 261 PRO A C 1
ATOM 2021 O O . PRO A 1 261 ? -9.299 -8.176 0.721 1.00 98.06 261 PRO A O 1
ATOM 2024 N N . ARG A 1 262 ? -7.245 -7.328 0.358 1.00 97.94 262 ARG A N 1
ATOM 2025 C CA . ARG A 1 262 ? -6.758 -7.409 1.748 1.00 97.94 262 ARG A CA 1
ATOM 2026 C C . ARG A 1 262 ? -6.742 -6.055 2.462 1.00 97.94 262 ARG A C 1
ATOM 2028 O O . ARG A 1 262 ? -6.261 -5.952 3.590 1.00 97.94 262 ARG A O 1
ATOM 2035 N N . VAL A 1 263 ? -7.249 -5.023 1.796 1.00 98.44 263 VAL A N 1
ATOM 2036 C CA . VAL A 1 263 ? -7.501 -3.707 2.379 1.00 98.44 263 VAL A CA 1
ATOM 2037 C C . VAL A 1 263 ? -8.999 -3.583 2.623 1.00 98.44 263 VAL A C 1
ATOM 2039 O O . VAL A 1 263 ? -9.798 -3.755 1.701 1.00 98.44 263 VAL A O 1
ATOM 2042 N N . TYR A 1 264 ? -9.357 -3.296 3.866 1.00 98.25 264 TYR A N 1
ATOM 2043 C CA . TYR A 1 264 ? -10.722 -3.067 4.317 1.00 98.25 264 TYR A CA 1
ATOM 2044 C C . TYR A 1 264 ? -10.913 -1.586 4.627 1.00 98.25 264 TYR A C 1
ATOM 2046 O O . TYR A 1 264 ? -9.974 -0.903 5.034 1.00 98.25 264 TYR A O 1
ATOM 2054 N N . TYR A 1 265 ? -12.137 -1.104 4.474 1.00 97.12 265 TYR A N 1
ATOM 2055 C CA . TYR A 1 265 ? -12.520 0.265 4.784 1.00 97.12 265 TYR A CA 1
ATOM 2056 C C . TYR A 1 265 ? -13.632 0.273 5.823 1.00 97.12 265 TYR A C 1
ATOM 2058 O O . TYR A 1 265 ? -14.560 -0.524 5.712 1.00 97.12 265 TYR A O 1
ATOM 2066 N N . LEU A 1 266 ? -13.554 1.174 6.802 1.00 94.69 266 LEU A N 1
ATOM 2067 C CA . LEU A 1 266 ? -14.648 1.449 7.738 1.00 94.69 266 LEU A CA 1
ATOM 2068 C C . LEU A 1 266 ? -15.397 2.689 7.255 1.00 94.69 266 LEU A C 1
ATOM 2070 O O . LEU A 1 266 ? -14.772 3.693 6.904 1.00 94.69 266 LEU A O 1
ATOM 2074 N N . LEU A 1 267 ? -16.724 2.609 7.178 1.00 87.06 267 LEU A N 1
ATOM 2075 C CA . LEU A 1 267 ? -17.541 3.725 6.706 1.00 87.06 267 LEU A CA 1
ATOM 2076 C C . LEU A 1 267 ? -17.736 4.764 7.816 1.00 87.06 267 LEU A C 1
ATOM 2078 O O . LEU A 1 267 ? -17.938 4.390 8.972 1.00 87.06 267 LEU A O 1
ATOM 2082 N N . PRO A 1 268 ? -17.776 6.067 7.482 1.00 82.81 268 PRO A N 1
ATOM 2083 C CA . PRO A 1 268 ? -18.175 7.075 8.448 1.00 82.81 268 PRO A CA 1
ATOM 2084 C C . PRO A 1 268 ? -19.624 6.845 8.880 1.00 82.81 268 PRO A C 1
ATOM 2086 O O . PRO A 1 268 ? -20.533 6.823 8.050 1.00 82.81 268 PRO A O 1
ATOM 2089 N N . SER A 1 269 ? -19.856 6.715 10.183 1.00 71.12 269 SER A N 1
ATOM 2090 C CA . SER A 1 269 ? -21.206 6.714 10.745 1.00 71.12 269 SER A CA 1
ATOM 2091 C C . SER A 1 269 ? -21.649 8.142 11.094 1.00 71.12 269 SER A C 1
ATOM 2093 O O . SER A 1 269 ? -20.834 9.051 11.297 1.00 71.12 269 SER A O 1
ATOM 2095 N N . ARG A 1 270 ? -22.966 8.358 11.204 1.00 62.78 270 ARG A N 1
ATOM 2096 C CA . ARG A 1 270 ? -23.521 9.646 11.663 1.00 62.78 270 ARG A CA 1
ATOM 2097 C C . ARG A 1 270 ? -23.110 9.992 13.096 1.00 62.78 270 ARG A C 1
ATOM 2099 O O . ARG A 1 270 ? -23.094 11.169 13.442 1.00 62.78 270 ARG A O 1
ATOM 2106 N N . GLU A 1 271 ? -22.802 8.991 13.912 1.00 61.75 271 GLU A N 1
ATOM 2107 C CA . GLU A 1 271 ? -22.390 9.163 15.307 1.00 61.75 271 GLU A CA 1
ATOM 2108 C C . GLU A 1 271 ? -20.921 9.588 15.393 1.00 61.75 271 GLU A C 1
ATOM 2110 O O . GLU A 1 271 ? -20.601 10.548 16.086 1.00 61.75 271 GLU A O 1
ATOM 2115 N N . THR A 1 272 ? -20.053 8.981 14.579 1.00 61.09 272 THR A N 1
ATOM 2116 C CA . THR A 1 272 ? -18.618 9.311 14.508 1.00 61.09 272 THR A CA 1
ATOM 2117 C C . THR A 1 272 ? -18.322 10.713 13.968 1.00 61.09 272 THR A C 1
ATOM 2119 O O . THR A 1 272 ? -17.235 11.219 14.192 1.00 61.09 272 THR A O 1
ATOM 2122 N N . LYS A 1 273 ? -19.271 11.362 13.275 1.00 54.31 273 LYS A N 1
ATOM 2123 C CA . LYS A 1 273 ? -19.122 12.741 12.759 1.00 54.31 273 LYS A CA 1
ATOM 2124 C C . LYS A 1 273 ? -19.620 13.840 13.711 1.00 54.31 273 LYS A C 1
ATOM 2126 O O . LYS A 1 273 ? -19.568 15.012 13.347 1.00 54.31 273 LYS A O 1
ATOM 2131 N N . LYS A 1 274 ? -20.184 13.478 14.870 1.00 45.84 274 LYS A N 1
ATOM 2132 C CA . LYS A 1 274 ? -20.681 14.432 15.883 1.00 45.84 274 LYS A CA 1
ATOM 2133 C C . LYS A 1 274 ? -19.686 14.700 17.016 1.00 45.84 274 LYS A C 1
ATOM 2135 O O . LYS A 1 274 ? -19.926 15.634 17.779 1.00 45.84 274 LYS A O 1
ATOM 2140 N N . ALA A 1 275 ? -18.656 13.866 17.144 1.00 40.88 275 ALA A N 1
ATOM 2141 C CA . ALA A 1 275 ? -17.548 14.039 18.080 1.00 40.88 275 ALA A CA 1
ATOM 2142 C C . ALA A 1 275 ? -16.466 14.929 17.458 1.00 40.88 275 ALA A C 1
ATOM 2144 O O . ALA A 1 275 ? -15.836 15.684 18.229 1.00 40.88 275 ALA A O 1
#

Secondary structure (DSSP, 8-state):
----PPPPPPPPPPHHHHHHHSTTS-----------------S------------S-PPP-EEEEEETTT-----HHHHHHHHHTT--TT--SEEEEEP--SSTTT--EEEEE----SS-HHHHT-TTS-EEE-TT--EEE-TTT-----HHHHT-TT---EE--SPPP--TTGGGSPPBTTB--S--TT-EE---TTHHHHHTT---HHHHHHHHTT---EEEEETTTTEEE-SS-EEEHHHHHHHTT-EETTGGG----SEEEEPPPTTTT--

Mean predicted aligned error: 12.66 Å

Sequence (275 aa):
MADREMPEDPQPTSRRQFLKRAGLAGAVAAAAPVARLASTWAAGGAQAPAHAGHGKTRPRRWVMVIDLAACDGCKKCTYACQKEHFVPFNQQWIKVYENMANNAYDRYNFPVPCMQCEDAPCVKVCPVGATYHTDEGIVQVDHNQCVGCRFCMAACPYGVRSFNWTEPSHSPQEKFVQYSPEFPVPHRKGTVEKCMFCAHRVKMGRLPGCVEACHEAGHDAIYFGDANENLVTNGKEVVKLTQLLAQGHGYKYKEELGTHPRVYYLLPSRETKKA

pLDDT: mean 83.45, std 20.49, range [36.91, 98.62]

Solvent-accessible surface area (backbone atoms only — not comparable to full-atom values): 16398 Å² total; per-residue (Å²): 140,78,90,81,84,78,85,84,81,85,80,84,81,58,74,74,62,56,62,69,69,66,75,80,81,85,86,81,88,83,91,76,86,90,75,88,89,88,84,88,85,87,82,88,76,84,78,69,80,76,72,77,75,77,66,87,72,70,74,55,36,65,34,36,40,35,35,27,63,46,32,85,62,83,50,45,33,34,51,34,43,31,64,77,63,65,46,56,90,93,59,63,41,36,40,72,43,77,45,83,47,96,45,80,89,65,42,40,27,46,74,47,50,45,44,41,34,71,53,38,51,29,36,77,54,32,92,69,58,20,29,40,69,47,90,41,46,48,44,43,44,33,67,90,52,36,82,50,82,55,48,35,46,76,48,33,95,78,67,42,53,44,70,32,85,52,79,63,86,72,56,79,68,40,74,73,46,75,69,38,60,55,46,61,34,60,70,53,55,45,21,66,46,56,42,48,75,41,40,52,36,45,78,70,77,38,71,33,52,35,26,49,36,25,33,77,70,72,42,55,22,32,28,41,34,29,62,82,77,36,35,30,29,22,84,86,55,79,45,48,40,68,57,51,34,66,74,34,59,46,41,51,82,70,56,92,72,64,31,54,58,34,37,35,35,23,56,66,48,82,69,73,73,72,116

Radius of gyration: 28.03 Å; Cα contacts (8 Å, |Δi|>4): 444; chains: 1; bounding box: 74×57×93 Å

Foldseek 3Di:
DDDDDDDDDDDDDDPVVVVVVVPPPDDDDDDDDPDDDPDDDPDDDDDDPPPPPPDPDDQFAKFKEFEQLLAPPPCLLQVLLCVVQVPFPVATLWDWDWDPDPDPQPTTIDTDHPLLFQLQQLQVQQPQNQFDADSNSFTWGNPVRQQLPCVSCVRRPRNSKDAQQDAGDDDPVLVPDDADSLRHTPDGHSGIDHDRQSSVQVVVVHGRSSLVSCVVVPRLRMWMDTVVVQWIGSVPDIDRVVVCCVVQVKDDPPVVVVRHGSYIYRDDDPVSNVD

Nearest PDB structures (foldseek):
  6cz8-assembly2_B  TM=8.146E-01  e=3.782E-20  Shewanella sp. ANA-3
  2vpw-assembly1_B  TM=8.887E-01  e=1.501E-17  Thermus thermophilus HB27
  8x2j-assembly1_B  TM=7.920E-01  e=5.274E-15  Chloroflexus aurantiacus J-10-fl
  6lod-assembly1_B  TM=7.474E-01  e=3.956E-14  Roseiflexus castenholzii DSM 13941
  6f0k-assembly1_B  TM=7.671E-01  e=5.660E-11  Rhodothermus marinus DSM 4252